Protein 8GAD (pdb70)

Sequence (209 aa):
SMEEEIEEAYDLVEEAEKTGDTSLLKKAKELLDKVAEEATKSGNPILLIRVIIILIKIVRNSGDPSVAALARELLEKLEEIAEKEGNRFIEAMGEALRTQIERALMEEEIEEAYDLVEEAEKTGDTSLLKKAKELLDKVAEEATKSGNPILLIRVIIILIKIVRNSGDPSVAALARELLEKLEEIAEKEGNRFIEAMGEALRTQIERAL

Secondary structure (DSSP, 8-state):
-HHHHHHHHHHHHHHHHHH--THHHHHHHHHHHHHHHHHHHHT-HHHHHHHHHHHHHHHHHH--HHHHHHHHHHHHHHHHHHHHHT-HHHHHHHHHHHHHHHT--/-HHHHHHHHHHHHHHHHH--HHHHHHHHHHHHHHHHHHHHHT-HHHHHHHHHHHHHHHHHH--HHHHHHHHHHHHHHHHHHHHHT-HHHHHHHHHHHHHHHHH-

Nearest PDB structures (foldseek):
  8gad-assembly1_B  TM=1.010E+00  e=1.296E-12  synthetic construct
  8gad-assembly1_A  TM=9.674E-01  e=1.044E-10  synthetic construct
  8gab-assembly2_C  TM=8.024E-01  e=1.430E-02  synthetic construct
  8gac-assembly1_A  TM=8.050E-01  e=1.869E-02  synthetic construct
  9dze-assembly1_B  TM=5.654E-01  e=4.899E-02  synthetic construct

B-factor: mean 43.47, std 13.25, range [20.0, 93.94]

Structure (mmCIF, N/CA/C/O backbone):
data_8GAD
#
_entry.id   8GAD
#
_cell.length_a   67.242
_cell.length_b   67.242
_cell.length_c   101.902
_cell.angle_alpha   90.00
_cell.angle_beta   90.00
_cell.angle_gamma   90.00
#
_symmetry.space_group_name_H-M   'P 43 21 2'
#
loop_
_entity.id
_entity.type
_entity.pdbx_description
1 polymer 'PD-L1 binder'
2 non-polymer INDOLE
3 water water
#
loop_
_atom_site.group_PDB
_atom_site.id
_atom_site.type_symbol
_atom_site.label_atom_id
_atom_site.label_alt_id
_atom_site.label_comp_id
_atom_site.label_asym_id
_atom_site.label_entity_id
_atom_site.label_seq_id
_atom_site.pdbx_PDB_ins_code
_atom_site.Cartn_x
_atom_site.Cartn_y
_atom_site.Cartn_z
_atom_site.occupancy
_atom_site.B_iso_or_equiv
_atom_site.auth_seq_id
_atom_site.auth_comp_id
_atom_site.auth_asym_id
_atom_site.auth_atom_id
_atom_site.pdbx_PDB_model_num
ATOM 1 N N . SER A 1 1 ? -26.351 -4.515 14.617 1.00 68.00 0 SER A N 1
ATOM 2 C CA . SER A 1 1 ? -25.144 -5.062 13.996 1.00 61.14 0 SER A CA 1
ATOM 3 C C . SER A 1 1 ? -25.354 -5.334 12.508 1.00 54.56 0 SER A C 1
ATOM 4 O O . SER A 1 1 ? -24.623 -4.841 11.629 1.00 42.10 0 SER A O 1
ATOM 7 N N . MET A 1 2 ? -26.367 -6.148 12.230 1.00 49.65 1 MET A N 1
ATOM 8 C CA . MET A 1 2 ? -26.609 -6.560 10.857 1.00 40.15 1 MET A CA 1
ATOM 9 C C . MET A 1 2 ? -27.037 -5.382 9.994 1.00 38.85 1 MET A C 1
ATOM 10 O O . MET A 1 2 ? -26.560 -5.235 8.867 1.00 37.58 1 MET A O 1
ATOM 15 N N . GLU A 1 3 ? -27.950 -4.540 10.494 1.00 37.59 2 GLU A N 1
ATOM 16 C CA . GLU A 1 3 ? -28.433 -3.438 9.667 1.00 44.69 2 GLU A CA 1
ATOM 17 C C . GLU A 1 3 ? -27.301 -2.475 9.320 1.00 40.00 2 GLU A C 1
ATOM 18 O O . GLU A 1 3 ? -27.203 -2.006 8.179 1.00 36.86 2 GLU A O 1
ATOM 24 N N . GLU A 1 4 ? -26.446 -2.166 10.300 1.00 40.16 3 GLU A N 1
ATOM 25 C CA . GLU A 1 4 ? -25.294 -1.301 10.057 1.00 39.54 3 GLU A CA 1
ATOM 26 C C . GLU A 1 4 ? -24.384 -1.890 8.981 1.00 42.76 3 GLU A C 1
ATOM 27 O O . GLU A 1 4 ? -23.966 -1.192 8.049 1.00 36.95 3 GLU A O 1
ATOM 33 N N . GLU A 1 5 ? -24.062 -3.184 9.099 1.00 39.83 4 GLU A N 1
ATOM 34 C CA . GLU A 1 5 ? -23.194 -3.840 8.118 1.00 42.03 4 GLU A CA 1
ATOM 35 C C . GLU A 1 5 ? -23.808 -3.826 6.719 1.00 36.97 4 GLU A C 1
ATOM 36 O O . GLU A 1 5 ? -23.097 -3.658 5.720 1.00 31.51 4 GLU A O 1
ATOM 42 N N . ILE A 1 6 ? -25.124 -4.027 6.628 1.00 33.29 5 ILE A N 1
ATOM 43 C CA . ILE A 1 6 ? -25.809 -3.980 5.338 1.00 30.19 5 ILE A CA 1
ATOM 44 C C . ILE A 1 6 ? -25.691 -2.591 4.718 1.00 36.51 5 ILE A C 1
ATOM 45 O O . ILE A 1 6 ? -25.383 -2.450 3.526 1.00 33.35 5 ILE A O 1
ATOM 50 N N . GLU A 1 7 ? -25.939 -1.545 5.514 1.00 35.85 6 GLU A N 1
ATOM 51 C CA . GLU A 1 7 ? -25.827 -0.183 4.996 1.00 35.18 6 GLU A CA 1
ATOM 52 C C . GLU A 1 7 ? -24.413 0.094 4.523 1.00 32.91 6 GLU A C 1
ATOM 53 O O . GLU A 1 7 ? -24.214 0.731 3.484 1.00 35.48 6 GLU A O 1
ATOM 59 N N . GLU A 1 8 ? -23.416 -0.365 5.285 1.00 34.57 7 GLU A N 1
ATOM 60 C CA . GLU A 1 8 ? -22.034 -0.191 4.849 1.00 35.99 7 GLU A CA 1
ATOM 61 C C . GLU A 1 8 ? -21.770 -0.917 3.537 1.00 39.33 7 GLU A C 1
ATOM 62 O O . GLU A 1 8 ? -21.118 -0.370 2.642 1.00 32.15 7 GLU A O 1
ATOM 68 N N . ALA A 1 9 ? -22.260 -2.155 3.398 1.00 32.59 8 ALA A N 1
ATOM 69 C CA . ALA A 1 9 ? -22.037 -2.872 2.146 1.00 31.21 8 ALA A CA 1
ATOM 70 C C . ALA A 1 9 ? -22.649 -2.122 0.973 1.00 34.69 8 ALA A C 1
ATOM 71 O O . ALA A 1 9 ? -22.036 -2.027 -0.095 1.00 31.98 8 ALA A O 1
ATOM 73 N N . TYR A 1 10 ? -23.862 -1.585 1.148 1.00 29.50 9 TYR A N 1
ATOM 74 C CA . TYR A 1 10 ? -24.487 -0.833 0.066 1.00 33.93 9 TYR A CA 1
ATOM 75 C C . TYR A 1 10 ? -23.640 0.387 -0.270 1.00 35.19 9 TYR A C 1
ATOM 76 O O . TYR A 1 10 ? -23.370 0.671 -1.445 1.00 36.41 9 TYR A O 1
ATOM 85 N N . ASP A 1 11 ? -23.208 1.116 0.769 1.00 32.09 10 ASP A N 1
ATOM 86 C CA . ASP A 1 11 ? -22.335 2.280 0.580 1.00 38.30 10 ASP A CA 1
ATOM 87 C C . ASP A 1 11 ? -21.074 1.918 -0.199 1.00 34.63 10 ASP A C 1
ATOM 88 O O . ASP A 1 11 ? -20.642 2.667 -1.088 1.00 34.91 10 ASP A O 1
ATOM 93 N N . LEU A 1 12 ? -20.438 0.798 0.150 1.00 33.93 11 LEU A N 1
ATOM 94 C CA . LEU A 1 12 ? -19.192 0.437 -0.526 1.00 32.88 11 LEU A CA 1
ATOM 95 C C . LEU A 1 12 ? -19.417 0.108 -1.990 1.00 37.05 11 LEU A C 1
ATOM 96 O O . LEU A 1 12 ? -18.539 0.367 -2.821 1.00 34.95 11 LEU A O 1
ATOM 101 N N . VAL A 1 13 ? -20.567 -0.483 -2.328 1.00 32.23 12 VAL A N 1
ATOM 102 C CA . VAL A 1 13 ? -20.858 -0.745 -3.732 1.00 30.27 12 VAL A CA 1
ATOM 103 C C . VAL A 1 13 ? -21.077 0.558 -4.482 1.00 34.21 12 VAL A C 1
ATOM 104 O O . VAL A 1 13 ? -20.582 0.730 -5.606 1.00 37.83 12 VAL A O 1
ATOM 108 N N . GLU A 1 14 ? -21.836 1.494 -3.896 1.00 34.40 13 GLU A N 1
ATOM 109 C CA . GLU A 1 14 ? -21.962 2.811 -4.518 1.00 37.21 13 GLU A CA 1
ATOM 110 C C . GLU A 1 14 ? -20.600 3.474 -4.670 1.00 37.39 13 GLU A C 1
ATOM 111 O O . GLU A 1 14 ? -20.316 4.089 -5.705 1.00 38.56 13 GLU A O 1
ATOM 117 N N . GLU A 1 15 ? -19.752 3.394 -3.632 1.00 32.36 14 GLU A N 1
ATOM 118 C CA . GLU A 1 15 ? -18.421 4.007 -3.738 1.00 32.31 14 GLU A CA 1
ATOM 119 C C . GLU A 1 15 ? -17.581 3.331 -4.816 1.00 35.81 14 GLU A C 1
ATOM 120 O O . GLU A 1 15 ? -16.835 4.003 -5.541 1.00 32.92 14 GLU A O 1
ATOM 126 N N . ALA A 1 16 ? -17.671 1.999 -4.924 1.00 33.01 15 ALA A N 1
ATOM 127 C CA . ALA A 1 16 ? -16.943 1.293 -5.977 1.00 40.66 15 ALA A CA 1
ATOM 128 C C . ALA A 1 16 ? -17.392 1.752 -7.358 1.00 41.88 15 ALA A C 1
ATOM 129 O O . ALA A 1 16 ? -16.571 1.937 -8.264 1.00 40.22 15 ALA A O 1
ATOM 131 N N . GLU A 1 17 ? -18.700 1.925 -7.536 1.00 42.32 16 GLU A N 1
ATOM 132 C CA . GLU A 1 17 ? -19.252 2.301 -8.833 1.00 40.41 16 GLU A CA 1
ATOM 133 C C . GLU A 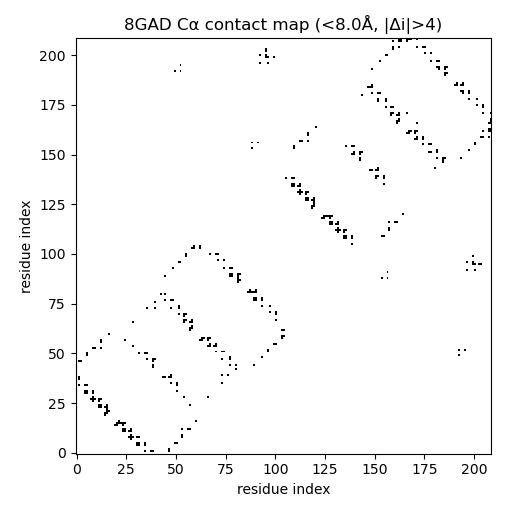1 17 ? -18.972 3.766 -9.142 1.00 48.32 16 GLU A C 1
ATOM 134 O O . GLU A 1 17 ? -18.822 4.139 -10.312 1.00 54.81 16 GLU A O 1
ATOM 140 N N . LYS A 1 18 ? -18.852 4.594 -8.098 1.00 40.41 17 LYS A N 1
ATOM 141 C CA . LYS A 1 18 ? -18.509 6.002 -8.263 1.00 46.43 17 LYS A CA 1
ATOM 142 C C . LYS A 1 18 ? -17.052 6.179 -8.669 1.00 43.55 17 LYS A C 1
ATOM 143 O O . LYS A 1 18 ? -16.739 7.003 -9.540 1.00 47.22 17 LYS A O 1
ATOM 149 N N . THR A 1 19 ? -16.146 5.421 -8.042 1.00 40.45 18 THR A N 1
ATOM 150 C CA . THR A 1 19 ? -14.706 5.632 -8.173 1.00 37.77 18 THR A CA 1
ATOM 151 C C . THR A 1 19 ? -14.048 4.704 -9.175 1.00 50.62 18 THR A C 1
ATOM 152 O O . THR A 1 19 ? -12.942 5.003 -9.629 1.00 46.14 18 THR A O 1
ATOM 156 N N . GLY A 1 20 ? -14.673 3.569 -9.483 1.00 47.30 19 GLY A N 1
ATOM 157 C CA . GLY A 1 20 ? -14.025 2.523 -10.244 1.00 48.96 19 GLY A CA 1
ATOM 158 C C . GLY A 1 20 ? -13.087 1.642 -9.446 1.00 49.90 19 GLY A C 1
ATOM 159 O O . GLY A 1 20 ? -12.416 0.788 -10.035 1.00 45.95 19 GLY A O 1
ATOM 160 N N . ASP A 1 21 ? -13.022 1.808 -8.128 1.00 44.61 20 ASP A N 1
ATOM 161 C CA . ASP A 1 21 ? -12.140 1.003 -7.280 1.00 42.30 20 ASP A CA 1
ATOM 162 C C . ASP A 1 21 ? -12.813 -0.330 -6.979 1.00 36.90 20 ASP A C 1
ATOM 163 O O . ASP A 1 21 ? -13.597 -0.435 -6.036 1.00 40.04 20 ASP A O 1
ATOM 168 N N . THR A 1 22 ? -12.470 -1.371 -7.748 1.00 42.54 21 THR A N 1
ATOM 169 C CA . THR A 1 22 ? -13.121 -2.669 -7.552 1.00 38.39 21 THR A CA 1
ATOM 170 C C . THR A 1 22 ? -12.738 -3.344 -6.230 1.00 45.79 21 THR A C 1
ATOM 171 O O . THR A 1 22 ? -13.475 -4.229 -5.772 1.00 40.77 21 THR A O 1
ATOM 175 N N . SER A 1 23 ? -11.632 -2.946 -5.589 1.00 38.99 22 SER A N 1
ATOM 176 C CA . SER A 1 23 ? -11.333 -3.512 -4.274 1.00 38.22 22 SER A CA 1
ATOM 177 C C . SER A 1 23 ? -12.420 -3.203 -3.256 1.00 40.14 22 SER A C 1
ATOM 178 O O . SER A 1 23 ? -12.529 -3.906 -2.246 1.00 43.21 22 SER A O 1
ATOM 181 N N . LEU A 1 24 ? -13.233 -2.172 -3.489 1.00 37.08 23 LEU A N 1
ATOM 182 C CA . LEU A 1 24 ? -14.337 -1.908 -2.576 1.00 37.04 23 LEU A CA 1
ATOM 183 C C . LEU A 1 24 ? -15.501 -2.871 -2.804 1.00 38.66 23 LEU A C 1
ATOM 184 O O . LEU A 1 24 ? -16.229 -3.171 -1.853 1.00 34.97 23 LEU A O 1
ATOM 189 N N . LEU A 1 25 ? -15.714 -3.337 -4.044 1.00 39.45 24 LEU A N 1
ATOM 190 C CA . LEU A 1 25 ? -16.650 -4.444 -4.283 1.00 39.07 24 LEU A CA 1
ATOM 191 C C . LEU A 1 25 ? -16.251 -5.697 -3.521 1.00 42.91 24 LEU A C 1
ATOM 192 O O . LEU A 1 25 ? -17.114 -6.418 -3.001 1.00 37.17 24 LEU A O 1
ATOM 197 N N . LYS A 1 26 ? -14.954 -6.000 -3.503 1.00 40.06 25 LYS A N 1
ATOM 198 C CA . LYS A 1 26 ? -14.440 -7.122 -2.726 1.00 38.50 25 LYS A CA 1
ATOM 199 C C . LYS A 1 26 ? -14.823 -6.993 -1.262 1.00 44.14 25 LYS A C 1
ATOM 200 O O . LYS A 1 26 ? -15.311 -7.949 -0.646 1.00 39.44 25 LYS A O 1
ATOM 206 N N . LYS A 1 27 ? -14.561 -5.823 -0.674 1.00 36.98 26 LYS A N 1
ATOM 207 C CA . LYS A 1 27 ? -14.880 -5.620 0.731 1.00 35.75 26 LYS A CA 1
ATOM 208 C C . LYS A 1 27 ? -16.381 -5.731 0.970 1.00 36.21 26 LYS A C 1
ATOM 209 O O . LYS A 1 27 ? -16.813 -6.294 1.984 1.00 42.02 26 LYS A O 1
ATOM 215 N N . ALA A 1 28 ? -17.195 -5.217 0.041 1.00 34.87 27 ALA A N 1
ATOM 216 C CA . ALA A 1 28 ? -18.647 -5.326 0.201 1.00 33.47 27 ALA A CA 1
ATOM 217 C C . ALA A 1 28 ? -19.095 -6.787 0.212 1.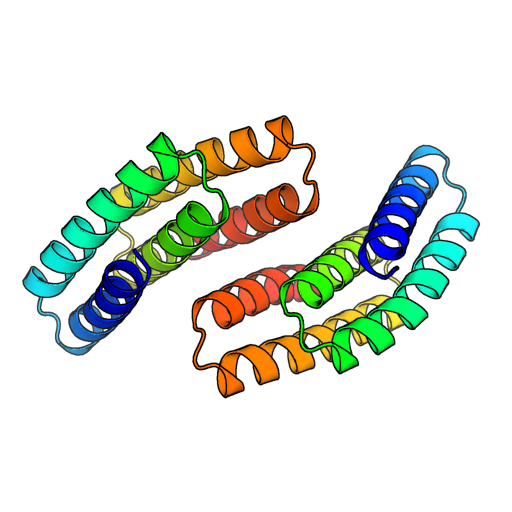00 34.74 27 ALA A C 1
ATOM 218 O O . ALA A 1 28 ? -19.946 -7.175 1.020 1.00 35.35 27 ALA A O 1
ATOM 220 N N . LYS A 1 29 ? -18.527 -7.610 -0.676 1.00 37.82 28 LYS A N 1
ATOM 221 C CA . LYS A 1 29 ? -18.892 -9.024 -0.740 1.00 35.25 28 LYS A CA 1
ATOM 222 C C . LYS A 1 29 ? -18.447 -9.747 0.536 1.00 43.28 28 LYS A C 1
ATOM 223 O O . LYS A 1 29 ? -19.155 -10.625 1.046 1.00 36.11 28 LYS A O 1
ATOM 229 N N . GLU A 1 30 ? -17.303 -9.351 1.097 1.00 31.71 29 GLU A N 1
ATOM 230 C CA . GLU A 1 30 ? -16.880 -9.883 2.394 1.00 36.98 29 GLU A CA 1
ATOM 231 C C . GLU A 1 30 ? -17.896 -9.569 3.488 1.00 38.52 29 GLU A C 1
ATOM 232 O O . GLU A 1 30 ? -18.256 -10.439 4.292 1.00 37.28 29 GLU A O 1
ATOM 238 N N . LEU A 1 31 ? -18.336 -8.314 3.563 1.00 32.52 30 LEU A N 1
ATOM 239 C CA . LEU A 1 31 ? -19.328 -7.936 4.563 1.00 33.23 30 LEU A CA 1
ATOM 240 C C . LEU A 1 31 ? -20.622 -8.709 4.360 1.00 34.12 30 LEU A C 1
ATOM 241 O O . LEU A 1 31 ? -21.277 -9.124 5.333 1.00 32.92 30 LEU A O 1
ATOM 246 N N . LEU A 1 32 ? -21.010 -8.895 3.096 1.00 33.57 31 LEU A N 1
ATOM 247 C CA . LEU A 1 32 ? -22.265 -9.568 2.776 1.00 33.21 31 LEU A CA 1
ATOM 248 C C . LEU A 1 32 ? -22.193 -11.060 3.060 1.00 33.27 31 LEU A C 1
ATOM 249 O O . LEU A 1 32 ? -23.208 -11.653 3.457 1.00 34.99 31 LEU A O 1
ATOM 254 N N . ASP A 1 33 ? -21.022 -11.688 2.873 1.00 33.15 32 ASP A N 1
ATOM 255 C CA . ASP A 1 33 ? -20.866 -13.078 3.305 1.00 33.69 32 ASP A CA 1
ATOM 256 C C . ASP A 1 33 ? -21.201 -13.223 4.785 1.00 35.22 32 ASP A C 1
ATOM 257 O O . ASP A 1 33 ? -21.920 -14.147 5.191 1.00 38.94 32 ASP A O 1
ATOM 262 N N . LYS A 1 34 ? -20.662 -12.327 5.607 1.00 35.83 33 LYS A N 1
ATOM 263 C CA . LYS A 1 34 ? -20.858 -12.420 7.049 1.00 35.73 33 LYS A CA 1
ATOM 264 C C . LYS A 1 34 ? -22.311 -12.133 7.421 1.00 39.04 33 LYS A C 1
ATOM 265 O O . LYS A 1 34 ? -22.925 -12.881 8.187 1.00 37.12 33 LYS A O 1
ATOM 271 N N . VAL A 1 35 ? -22.888 -11.068 6.859 1.00 36.46 34 VAL A N 1
ATOM 272 C CA . VAL A 1 35 ? -24.270 -10.708 7.173 1.00 35.45 34 VAL A CA 1
ATOM 273 C C . VAL A 1 35 ? -25.250 -11.752 6.660 1.00 35.88 34 VAL A C 1
ATOM 274 O O . VAL A 1 35 ? -26.258 -12.046 7.319 1.00 37.18 34 VAL A O 1
ATOM 278 N N . ALA A 1 36 ? -25.005 -12.296 5.464 1.00 31.03 35 ALA A N 1
ATOM 279 C CA . ALA A 1 36 ? -25.904 -13.314 4.923 1.00 33.41 35 ALA A CA 1
ATOM 280 C C . ALA A 1 36 ? -26.070 -14.467 5.907 1.00 39.41 35 ALA A C 1
ATOM 281 O O . ALA A 1 36 ? -27.182 -14.962 6.120 1.00 37.87 35 ALA A O 1
ATOM 283 N N . GLU A 1 37 ? -24.973 -14.879 6.545 1.00 31.96 36 GLU A N 1
ATOM 284 C CA . GLU A 1 37 ? -25.039 -15.970 7.510 1.00 42.65 36 GLU A CA 1
ATOM 285 C C . GLU A 1 37 ? -25.794 -15.542 8.767 1.00 41.61 36 GLU A C 1
ATOM 286 O O . GLU A 1 37 ? -26.611 -16.303 9.303 1.00 46.54 36 GLU A O 1
ATOM 292 N N . GLU A 1 38 ? -25.532 -14.325 9.254 1.00 41.28 37 GLU A N 1
ATOM 293 C CA . GLU A 1 38 ? -26.276 -13.812 10.403 1.00 46.52 37 GLU A CA 1
ATOM 294 C C . GLU A 1 38 ? -27.762 -13.708 10.095 1.00 47.89 37 GLU A C 1
ATOM 295 O O . GLU A 1 38 ? -28.599 -14.103 10.911 1.00 45.09 37 GLU A O 1
ATOM 301 N N . ALA A 1 39 ? -28.109 -13.185 8.917 1.00 38.65 38 ALA A N 1
ATOM 302 C CA . ALA A 1 39 ? -29.517 -12.945 8.609 1.00 42.90 38 ALA A CA 1
ATOM 303 C C . ALA A 1 39 ? -30.274 -14.246 8.395 1.00 42.89 38 ALA A C 1
ATOM 304 O O . ALA A 1 39 ? -31.457 -14.341 8.754 1.00 42.54 38 ALA A O 1
ATOM 306 N N . THR A 1 40 ? -29.615 -15.251 7.814 1.00 37.28 39 THR A N 1
ATOM 307 C CA . THR A 1 40 ? -30.213 -16.580 7.723 1.00 37.96 39 THR A CA 1
ATOM 308 C C . THR A 1 40 ? -30.542 -17.140 9.106 1.00 44.02 39 THR A C 1
ATOM 309 O O . THR A 1 40 ? -31.607 -17.736 9.302 1.00 44.46 39 THR A O 1
ATOM 313 N N . LYS A 1 41 ? -29.645 -16.961 10.082 1.00 48.58 40 LYS A N 1
ATOM 314 C CA . LYS A 1 41 ? -29.959 -17.431 11.430 1.00 43.84 40 LYS A CA 1
ATOM 315 C C . LYS A 1 41 ? -31.025 -16.576 12.115 1.00 45.20 40 LYS A C 1
ATOM 316 O O . LYS A 1 41 ? -31.808 -17.103 12.910 1.00 50.44 40 LYS A O 1
ATOM 322 N N . SER A 1 42 ? -31.071 -15.267 11.845 1.00 50.80 41 SER A N 1
ATOM 323 C CA . SER A 1 42 ? -32.092 -14.435 12.480 1.00 49.42 41 SER A CA 1
ATOM 324 C C . SER A 1 42 ? -33.499 -14.845 12.057 1.00 44.52 41 SER A C 1
ATOM 325 O O . SER A 1 42 ? -34.451 -14.674 12.828 1.00 48.05 41 SER A O 1
ATOM 328 N N . GLY A 1 43 ? -33.646 -15.378 10.847 1.00 48.20 42 GLY A N 1
ATOM 329 C CA . GLY A 1 43 ? -34.947 -15.611 10.262 1.00 49.42 42 GLY A CA 1
ATOM 330 C C . GLY A 1 43 ? -35.645 -14.365 9.767 1.00 52.80 42 GLY A C 1
ATOM 331 O O . GLY A 1 43 ? -36.844 -14.432 9.473 1.00 44.58 42 GLY A O 1
ATOM 332 N N . ASN A 1 44 ? -34.932 -13.231 9.658 1.00 43.06 43 ASN A N 1
ATOM 333 C CA . ASN A 1 44 ? -35.558 -11.947 9.373 1.00 44.65 43 ASN A CA 1
ATOM 334 C C . ASN A 1 44 ? -35.642 -11.777 7.861 1.00 40.26 43 ASN A C 1
ATOM 335 O O . ASN A 1 44 ? -34.607 -11.566 7.207 1.00 39.16 43 ASN A O 1
ATOM 340 N N . PRO A 1 45 ? -36.825 -11.885 7.263 1.00 38.94 44 PRO A N 1
ATOM 341 C CA . PRO A 1 45 ? -36.911 -11.789 5.798 1.00 33.03 44 PRO A CA 1
ATOM 342 C C . PRO A 1 45 ? -36.495 -10.437 5.251 1.00 33.28 44 PRO A C 1
ATOM 343 O O . PRO A 1 45 ? -36.009 -10.371 4.110 1.00 34.96 44 PRO A O 1
ATOM 347 N N . ILE A 1 46 ? -36.672 -9.355 6.013 1.00 31.15 45 ILE A N 1
ATOM 348 C CA . ILE A 1 46 ? -36.251 -8.039 5.522 1.00 35.32 45 ILE A CA 1
ATOM 349 C C . ILE A 1 46 ? -34.742 -7.994 5.345 1.00 33.42 45 ILE A C 1
ATOM 350 O O . ILE A 1 46 ? -34.235 -7.466 4.347 1.00 33.01 45 ILE A O 1
ATOM 355 N N . LEU A 1 47 ? -34.000 -8.529 6.313 1.00 32.85 46 LEU A N 1
ATOM 356 C CA . LEU A 1 47 ? -32.545 -8.468 6.225 1.00 36.71 46 LEU A CA 1
ATOM 357 C C . LEU A 1 47 ? -32.032 -9.301 5.053 1.00 33.09 46 LEU A C 1
ATOM 358 O O . LEU A 1 47 ? -31.098 -8.886 4.348 1.00 30.92 46 LEU A O 1
ATOM 363 N N . LEU A 1 48 ? -32.644 -10.467 4.822 1.00 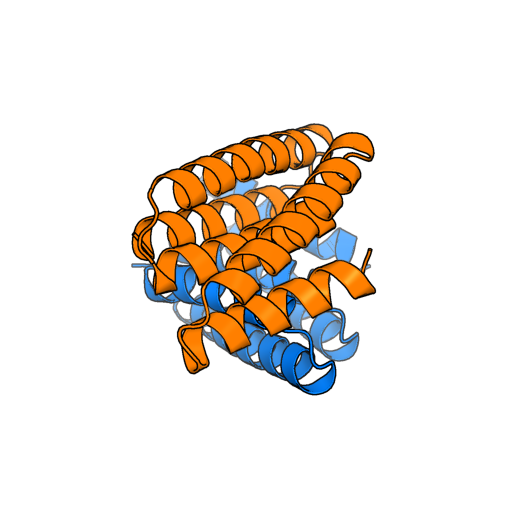30.24 47 LEU A N 1
ATOM 364 C CA . LEU A 1 48 ? -32.306 -11.265 3.646 1.00 32.72 47 LEU A CA 1
ATOM 365 C C . LEU A 1 48 ? -32.595 -10.497 2.369 1.00 32.94 47 LEU A C 1
ATOM 366 O O . LEU A 1 48 ? -31.782 -10.485 1.435 1.00 29.30 47 LEU A O 1
ATOM 371 N N . ILE A 1 49 ? -33.772 -9.874 2.291 1.00 26.15 48 ILE A N 1
ATOM 372 C CA . ILE A 1 49 ? -34.105 -9.093 1.107 1.00 27.12 48 ILE A CA 1
ATOM 373 C C . ILE A 1 49 ? -33.072 -7.992 0.877 1.00 26.18 48 ILE A C 1
ATOM 374 O O . ILE A 1 49 ? -32.615 -7.781 -0.257 1.00 27.24 48 ILE A O 1
ATOM 379 N N . ARG A 1 50 ? -32.667 -7.287 1.940 1.00 27.26 49 ARG A N 1
ATOM 380 C CA . ARG A 1 50 ? -31.694 -6.209 1.762 1.00 29.38 49 ARG A CA 1
ATOM 381 C C . ARG A 1 50 ? -30.376 -6.744 1.213 1.00 32.62 49 ARG A C 1
ATOM 382 O O . ARG A 1 50 ? -29.774 -6.141 0.316 1.00 26.97 49 ARG A O 1
ATOM 390 N N . VAL A 1 51 ? -29.900 -7.865 1.755 1.00 29.07 50 VAL A N 1
ATOM 391 C CA . VAL A 1 51 ? -28.646 -8.442 1.270 1.00 26.97 50 VAL A CA 1
ATOM 392 C C . VAL A 1 51 ? -28.772 -8.832 -0.201 1.00 29.41 50 VAL A C 1
ATOM 393 O O . VAL A 1 51 ? -27.876 -8.563 -1.009 1.00 27.74 50 VAL A O 1
ATOM 397 N N . ILE A 1 52 ? -29.886 -9.479 -0.569 1.00 25.26 51 ILE A N 1
ATOM 398 C CA . ILE A 1 52 ? -30.083 -9.903 -1.961 1.00 22.62 51 ILE A CA 1
ATOM 399 C C . ILE A 1 52 ? -30.064 -8.702 -2.893 1.00 27.94 51 ILE A C 1
ATOM 400 O O . ILE A 1 52 ? -29.485 -8.754 -3.986 1.00 25.58 51 ILE A O 1
ATOM 405 N N . ILE A 1 53 ? -30.697 -7.598 -2.477 1.00 24.70 52 ILE A N 1
ATOM 406 C CA . ILE A 1 53 ? -30.746 -6.400 -3.315 1.00 25.75 52 ILE A CA 1
ATOM 407 C C . ILE A 1 53 ? -29.343 -5.890 -3.615 1.00 29.22 52 ILE A C 1
ATOM 408 O O . ILE A 1 53 ? -29.052 -5.440 -4.740 1.00 26.87 52 ILE A O 1
ATOM 413 N N . ILE A 1 54 ? -28.453 -5.933 -2.618 1.00 26.15 53 ILE A N 1
ATOM 414 C CA . ILE A 1 54 ? -27.082 -5.468 -2.840 1.00 25.93 53 ILE A CA 1
ATOM 415 C C . ILE A 1 54 ? -26.328 -6.449 -3.737 1.00 24.88 53 ILE A C 1
ATOM 416 O O . ILE A 1 54 ? -25.547 -6.042 -4.612 1.00 26.94 53 ILE A O 1
ATOM 421 N N . LEU A 1 55 ? -26.514 -7.749 -3.513 1.00 23.65 54 LEU A N 1
ATOM 422 C CA . LEU A 1 55 ? -25.915 -8.743 -4.411 1.00 28.98 54 LEU A CA 1
ATOM 423 C C . LEU A 1 55 ? -26.339 -8.525 -5.862 1.00 32.49 54 LEU A C 1
ATOM 424 O O . LEU A 1 55 ? -25.510 -8.624 -6.782 1.00 29.48 54 LEU A O 1
ATOM 429 N N . ILE A 1 56 ? -27.627 -8.243 -6.096 1.00 25.77 55 ILE A N 1
ATOM 430 C CA . ILE A 1 56 ? -28.084 -7.962 -7.453 1.00 25.07 55 ILE A CA 1
ATOM 431 C C . ILE A 1 56 ? -27.322 -6.774 -8.031 1.00 31.80 55 ILE A C 1
ATOM 432 O O . ILE A 1 56 ? -26.862 -6.808 -9.177 1.00 30.69 55 ILE A O 1
ATOM 437 N N . LYS A 1 57 ? -27.169 -5.709 -7.237 1.00 27.09 56 LYS A N 1
ATOM 438 C CA . LYS A 1 57 ? -26.422 -4.536 -7.687 1.00 27.81 56 LYS A CA 1
ATOM 439 C C . LYS A 1 57 ? -24.991 -4.907 -8.071 1.00 29.95 56 LYS A C 1
ATOM 440 O O . LYS A 1 57 ? -24.459 -4.425 -9.084 1.00 30.52 56 LYS A O 1
ATOM 446 N N . ILE A 1 58 ? -24.362 -5.799 -7.300 1.00 29.54 57 ILE A N 1
ATOM 447 C CA . ILE A 1 58 ? -22.981 -6.187 -7.581 1.00 30.98 57 ILE A CA 1
ATOM 448 C C . ILE A 1 58 ? -22.890 -7.018 -8.854 1.00 37.11 57 ILE A C 1
ATOM 449 O O . ILE A 1 58 ? -21.956 -6.853 -9.651 1.00 35.29 57 ILE A O 1
ATOM 454 N N . VAL A 1 59 ? -23.839 -7.933 -9.065 1.00 32.52 58 VAL A N 1
ATOM 455 C CA . VAL A 1 59 ? -23.802 -8.741 -10.282 1.00 29.38 58 VAL A CA 1
ATOM 456 C C . VAL A 1 59 ? -23.876 -7.850 -11.513 1.00 34.85 58 VAL A C 1
ATOM 457 O O . VAL A 1 59 ? -23.122 -8.038 -12.477 1.00 32.30 58 VAL A O 1
ATOM 461 N N . ARG A 1 60 ? -24.772 -6.853 -11.494 1.00 33.08 59 ARG A N 1
ATOM 462 C CA . ARG A 1 60 ? -24.893 -5.945 -12.639 1.00 34.80 59 ARG A CA 1
ATOM 463 C C . ARG A 1 60 ? -23.592 -5.200 -12.921 1.00 38.60 59 ARG A C 1
ATOM 464 O O . ARG A 1 60 ? -23.266 -4.921 -14.083 1.00 35.39 59 ARG A O 1
ATOM 472 N N . ASN A 1 61 ? -22.852 -4.831 -11.873 1.00 35.96 60 ASN A N 1
ATOM 473 C CA . ASN A 1 61 ? -21.657 -4.007 -12.052 1.00 38.07 60 ASN A CA 1
ATOM 474 C C . ASN A 1 61 ? -20.394 -4.827 -12.282 1.00 47.37 60 ASN A C 1
ATOM 475 O O . ASN A 1 61 ? -19.373 -4.257 -12.683 1.00 46.67 60 ASN A O 1
ATOM 480 N N . SER A 1 62 ? -20.428 -6.137 -12.019 1.00 38.46 61 SER A N 1
ATOM 481 C CA . SER A 1 62 ? -19.231 -6.975 -12.116 1.00 40.16 61 SER A CA 1
ATOM 482 C C . SER A 1 62 ? -19.437 -8.295 -12.848 1.00 39.39 61 SER A C 1
ATOM 483 O O . SER A 1 62 ? -18.452 -8.842 -13.370 1.00 39.71 61 SER A O 1
ATOM 486 N N . GLY A 1 63 ? -20.660 -8.831 -12.915 1.00 35.89 62 GLY A N 1
ATOM 487 C CA . GLY A 1 63 ? -20.885 -10.126 -13.540 1.00 44.82 62 GLY A CA 1
ATOM 488 C C . GLY A 1 63 ? -20.402 -11.329 -12.750 1.00 48.05 62 GLY A C 1
ATOM 489 O O . GLY A 1 63 ? -20.412 -12.440 -13.287 1.00 49.52 62 GLY A O 1
ATOM 490 N N . ASP A 1 64 ? -19.983 -11.144 -11.493 1.00 45.14 63 ASP A N 1
ATOM 491 C CA . ASP A 1 64 ? -19.321 -12.195 -10.715 1.00 44.88 63 ASP A CA 1
ATOM 492 C C . ASP A 1 64 ? -20.271 -13.367 -10.509 1.00 41.64 63 ASP A C 1
ATOM 493 O O . ASP A 1 64 ? -21.287 -13.211 -9.814 1.00 35.38 63 ASP A O 1
ATOM 498 N N . PRO A 1 65 ? -19.972 -14.553 -11.043 1.00 48.44 64 PRO A N 1
ATOM 499 C CA . PRO A 1 65 ? -20.899 -15.685 -10.861 1.00 46.95 64 PRO A CA 1
ATOM 500 C C . PRO A 1 65 ? -21.074 -16.124 -9.415 1.00 40.06 64 PRO A C 1
ATOM 501 O O . PRO A 1 65 ? -22.155 -16.615 -9.059 1.00 47.93 64 PRO A O 1
ATOM 505 N N . SER A 1 66 ? -20.048 -15.989 -8.571 1.00 48.48 65 SER A N 1
ATOM 506 C CA . SER A 1 66 ? -20.198 -16.413 -7.183 1.00 48.40 65 SER A CA 1
ATOM 507 C C . SER A 1 66 ? -21.149 -15.493 -6.430 1.00 46.43 65 SER A C 1
ATOM 508 O O . SER A 1 66 ? -21.897 -15.949 -5.559 1.00 40.26 65 SER A O 1
ATOM 511 N N . VAL A 1 67 ? -21.175 -14.210 -6.785 1.00 40.56 66 VAL A N 1
ATOM 512 C CA . VAL A 1 67 ? -22.143 -13.298 -6.187 1.00 33.68 66 VAL A CA 1
ATOM 513 C C . VAL A 1 67 ? -23.568 -13.706 -6.560 1.00 33.19 66 VAL A C 1
ATOM 514 O O . VAL A 1 67 ? -24.460 -13.747 -5.706 1.00 34.73 66 VAL A O 1
ATOM 518 N N . ALA A 1 68 ? -23.800 -14.029 -7.834 1.00 35.18 67 ALA A N 1
ATOM 519 C CA . ALA A 1 68 ? -25.123 -14.489 -8.252 1.00 37.62 67 ALA A CA 1
ATOM 520 C C . ALA A 1 68 ? -25.504 -15.794 -7.558 1.00 40.59 67 ALA A C 1
ATOM 521 O O . ALA A 1 68 ? -26.668 -15.992 -7.188 1.00 36.24 67 ALA A O 1
ATOM 523 N N . ALA A 1 69 ? -24.532 -16.693 -7.372 1.00 39.65 68 ALA A N 1
ATOM 524 C CA . ALA A 1 69 ? -24.803 -17.958 -6.696 1.00 39.72 68 ALA A CA 1
ATOM 525 C C . ALA A 1 69 ? -25.260 -17.729 -5.259 1.00 42.38 68 ALA A C 1
ATOM 526 O O . ALA A 1 69 ? -26.187 -18.401 -4.779 1.00 39.11 68 ALA A O 1
ATOM 528 N N . LEU A 1 70 ? -24.639 -16.771 -4.560 1.00 38.68 69 LEU A N 1
ATOM 529 C CA . LEU A 1 70 ? -25.088 -16.472 -3.201 1.00 40.25 69 LEU A CA 1
ATOM 530 C C . LEU A 1 70 ? -26.496 -15.898 -3.209 1.00 36.37 69 LEU A C 1
ATOM 531 O O . LEU A 1 70 ? -27.328 -16.283 -2.383 1.00 33.78 69 LEU A O 1
ATOM 536 N N . ALA A 1 71 ? -26.783 -14.976 -4.133 1.00 31.09 70 ALA A N 1
ATOM 537 C CA . ALA A 1 71 ? -28.124 -14.410 -4.214 1.00 33.17 70 ALA A CA 1
ATOM 538 C C . ALA A 1 71 ? -29.170 -15.505 -4.371 1.00 33.18 70 ALA A C 1
ATOM 539 O O . ALA A 1 71 ? -30.226 -15.463 -3.727 1.00 32.18 70 ALA A O 1
ATOM 541 N N . ARG A 1 72 ? -28.895 -16.491 -5.225 1.00 31.59 71 ARG A N 1
ATOM 542 C CA . ARG A 1 72 ? -29.860 -17.562 -5.436 1.00 33.22 71 ARG A CA 1
ATOM 543 C C . ARG A 1 72 ? -30.020 -18.395 -4.173 1.00 38.11 71 ARG A C 1
ATOM 544 O O . ARG A 1 72 ? -31.140 -18.778 -3.813 1.00 38.74 71 ARG A O 1
ATOM 552 N N . GLU A 1 73 ? -28.911 -18.676 -3.478 1.00 34.26 72 GLU A N 1
ATOM 553 C CA . GLU A 1 73 ? -28.996 -19.425 -2.229 1.00 36.53 72 GLU A CA 1
ATOM 554 C C . GLU A 1 73 ? -29.848 -18.680 -1.203 1.00 35.30 72 GLU A C 1
ATOM 555 O O . GLU A 1 73 ? -30.664 -19.287 -0.496 1.00 35.10 72 GLU A O 1
ATOM 561 N N . LEU A 1 74 ? -29.701 -17.356 -1.129 1.00 33.26 73 LEU A N 1
ATOM 562 C CA . LEU A 1 74 ? -30.496 -16.596 -0.165 1.00 32.22 73 LEU A CA 1
ATOM 563 C C . LEU A 1 74 ? -31.957 -16.501 -0.591 1.00 29.96 73 LEU A C 1
ATOM 564 O O . LEU A 1 74 ? -32.851 -16.519 0.266 1.00 31.15 73 LEU A O 1
ATOM 569 N N . LEU A 1 75 ? -32.214 -16.410 -1.900 1.00 28.53 74 LEU A N 1
ATOM 570 C CA . LEU A 1 75 ? -33.589 -16.423 -2.394 1.00 27.17 74 LEU A CA 1
ATOM 571 C C . LEU A 1 75 ? -34.284 -17.728 -2.017 1.00 32.92 74 LEU A C 1
ATOM 572 O O . LEU A 1 75 ? -35.474 -17.736 -1.690 1.00 31.68 74 LEU A O 1
ATOM 577 N N . GLU A 1 76 ? -33.552 -18.844 -2.061 1.00 32.29 75 GLU A N 1
ATOM 578 C CA . GLU A 1 76 ? -34.091 -20.102 -1.541 1.00 34.75 75 GLU A CA 1
ATOM 579 C C . GLU A 1 76 ? -34.419 -20.002 -0.051 1.00 41.67 75 GLU A C 1
ATOM 580 O O . GLU A 1 76 ? -35.493 -20.430 0.392 1.00 39.60 75 GLU A O 1
ATOM 586 N N . LYS A 1 77 ? -33.496 -19.461 0.749 1.00 38.64 76 LYS A N 1
ATOM 587 C CA . LYS A 1 77 ? -33.761 -19.341 2.183 1.00 34.06 76 LYS A CA 1
ATOM 588 C C . LYS A 1 77 ? -34.957 -18.432 2.438 1.00 35.58 76 LYS A C 1
ATOM 589 O O . LYS A 1 77 ? -35.798 -18.716 3.302 1.00 35.04 76 LYS A O 1
ATOM 595 N N . LEU A 1 78 ? -35.047 -17.333 1.686 1.00 33.36 77 LEU A N 1
ATOM 596 C CA . LEU A 1 78 ? -36.181 -16.425 1.807 1.00 33.72 77 LEU A CA 1
ATOM 597 C C . LEU A 1 78 ? -37.502 -17.126 1.500 1.00 38.98 77 LEU A C 1
ATOM 598 O O . LEU A 1 78 ? -38.507 -16.908 2.186 1.00 34.10 77 LEU A O 1
ATOM 603 N N . GLU A 1 79 ? -37.521 -17.961 0.464 1.00 31.60 78 GLU A N 1
ATOM 604 C CA . GLU A 1 79 ? -38.742 -18.675 0.105 1.00 34.33 78 GLU A CA 1
ATOM 605 C C . GLU A 1 79 ? -39.138 -19.669 1.204 1.00 41.24 78 GLU A C 1
ATOM 606 O O . GLU A 1 79 ? -40.328 -19.902 1.453 1.00 39.36 78 GLU A O 1
ATOM 612 N N . GLU A 1 80 ? -38.152 -20.268 1.876 1.00 37.59 79 GLU A N 1
ATOM 613 C CA . GLU A 1 80 ? -38.461 -21.180 2.976 1.00 37.91 79 GLU A CA 1
ATOM 614 C C . GLU A 1 80 ? -39.156 -20.436 4.105 1.00 44.63 79 GLU A C 1
ATOM 615 O O . GLU A 1 80 ? -40.109 -20.947 4.711 1.00 39.21 79 GLU A O 1
ATOM 621 N N . ILE A 1 81 ? -38.681 -19.226 4.407 1.00 38.99 80 ILE A N 1
ATOM 622 C CA . ILE A 1 81 ? -39.327 -18.399 5.422 1.00 43.50 80 ILE A CA 1
ATOM 623 C C . ILE A 1 81 ? -40.756 -18.080 5.008 1.00 43.38 80 ILE A C 1
ATOM 624 O O . ILE A 1 81 ? -41.695 -18.195 5.808 1.00 43.15 80 ILE A O 1
ATOM 629 N N . ALA A 1 82 ? -40.939 -17.675 3.747 1.00 35.85 81 ALA A N 1
ATOM 630 C CA . ALA A 1 82 ? -42.278 -17.392 3.243 1.00 33.57 81 ALA A CA 1
ATOM 631 C C . ALA A 1 82 ? -43.206 -18.591 3.417 1.00 38.06 81 ALA A C 1
ATOM 632 O O . ALA A 1 82 ? -44.351 -18.443 3.864 1.00 41.46 81 ALA A O 1
ATOM 634 N N . GLU A 1 83 ? -42.743 -19.787 3.038 1.00 40.69 82 GLU A N 1
ATOM 635 C CA . GLU A 1 83 ? -43.564 -20.987 3.211 1.00 44.47 82 GLU A CA 1
ATOM 636 C C . GLU A 1 83 ? -43.856 -21.249 4.680 1.00 46.19 82 GLU A C 1
ATOM 637 O O . GLU A 1 83 ? -45.003 -21.514 5.057 1.00 44.83 82 GLU A O 1
ATOM 643 N N . LYS A 1 84 ? -42.824 -21.181 5.523 1.00 43.27 83 LYS A N 1
ATOM 644 C CA . LYS A 1 84 ? -42.990 -21.494 6.940 1.00 45.60 83 LYS A CA 1
ATOM 645 C C . LYS A 1 84 ? -44.029 -20.584 7.587 1.00 46.25 83 LYS A C 1
ATOM 646 O O . LYS A 1 84 ? -44.845 -21.038 8.399 1.00 52.78 83 LYS A O 1
ATOM 652 N N . GLU A 1 85 ? -44.041 -19.312 7.203 1.00 41.79 84 GLU A N 1
ATOM 653 C CA . GLU A 1 85 ? -44.900 -18.286 7.777 1.00 44.55 84 GLU A CA 1
ATOM 654 C C . GLU A 1 85 ? -46.227 -18.133 7.046 1.00 44.38 84 GLU A C 1
ATOM 655 O O . GLU A 1 85 ? -47.099 -17.395 7.524 1.00 49.29 84 GLU A O 1
ATOM 661 N N . GLY A 1 86 ? -46.403 -18.815 5.915 1.00 46.82 85 GLY A N 1
ATOM 662 C CA . GLY A 1 86 ? -47.588 -18.635 5.099 1.00 42.74 85 GLY A CA 1
ATOM 663 C C . GLY A 1 86 ? -47.720 -17.240 4.544 1.00 44.01 85 GLY A C 1
ATOM 664 O O . GLY A 1 86 ? -48.836 -16.733 4.424 1.00 39.96 85 GLY A O 1
ATOM 665 N N . ASN A 1 87 ? -46.601 -16.600 4.202 1.00 35.21 86 ASN A N 1
ATOM 666 C CA . ASN A 1 87 ? -46.573 -15.192 3.825 1.00 35.34 86 ASN A CA 1
ATOM 667 C C . ASN A 1 87 ? -46.397 -15.114 2.312 1.00 44.51 86 ASN A C 1
ATOM 668 O O . ASN A 1 87 ? -45.281 -15.239 1.794 1.00 34.64 86 ASN A O 1
ATOM 673 N N . ARG A 1 88 ? -47.509 -14.893 1.604 1.00 32.57 87 ARG A N 1
ATOM 674 C CA . ARG A 1 88 ? -47.452 -14.822 0.150 1.00 32.78 87 ARG A CA 1
ATOM 675 C C . ARG A 1 88 ? -46.769 -13.551 -0.339 1.00 35.35 87 ARG A C 1
ATOM 676 O O . ARG A 1 88 ? -46.349 -13.491 -1.507 1.00 28.59 87 ARG A O 1
ATOM 684 N N . PHE A 1 89 ? -46.647 -12.537 0.523 1.00 26.75 88 PHE A N 1
ATOM 685 C CA . PHE A 1 89 ? -46.021 -11.285 0.101 1.00 31.85 88 PHE A CA 1
ATOM 686 C C . PHE A 1 89 ? -44.512 -11.418 0.061 1.00 32.35 88 PHE A C 1
ATOM 687 O O . PHE A 1 89 ? -43.863 -10.887 -0.845 1.00 28.87 88 PHE A O 1
ATOM 695 N N . ILE A 1 90 ? -43.945 -12.133 1.031 1.00 29.13 89 ILE A N 1
ATOM 696 C CA . ILE A 1 90 ? -42.525 -12.458 0.962 1.00 32.00 89 ILE A CA 1
ATOM 697 C C . ILE A 1 90 ? -42.256 -13.318 -0.263 1.00 34.65 89 ILE A C 1
ATOM 698 O O . ILE A 1 90 ? -41.266 -13.121 -0.976 1.00 30.41 89 ILE A O 1
ATOM 703 N N . GLU A 1 91 ? -43.149 -14.268 -0.544 1.00 30.62 90 GLU A N 1
ATOM 704 C CA . GLU A 1 91 ? -42.985 -15.097 -1.737 1.00 32.36 90 GLU A CA 1
ATOM 705 C C . GLU A 1 91 ? -42.937 -14.235 -2.996 1.00 35.97 90 GLU A C 1
ATOM 706 O O . GLU A 1 91 ? -42.068 -14.419 -3.859 1.00 30.98 90 GLU A O 1
ATOM 712 N N . ALA A 1 92 ? -43.859 -13.275 -3.111 1.00 26.18 91 ALA A N 1
ATOM 713 C CA . ALA A 1 92 ? -43.891 -12.425 -4.296 1.00 28.01 91 ALA A CA 1
ATOM 714 C C . ALA A 1 92 ? -42.657 -11.535 -4.376 1.00 26.26 91 ALA A C 1
ATOM 715 O O . ALA A 1 92 ? -42.130 -11.302 -5.471 1.00 26.16 91 ALA A O 1
ATOM 717 N N . MET A 1 93 ? -42.198 -10.992 -3.242 1.00 28.10 92 MET A N 1
ATOM 718 C CA . MET A 1 93 ? -40.976 -10.188 -3.286 1.00 27.17 92 MET A CA 1
ATOM 719 C C . MET A 1 93 ? -39.781 -11.028 -3.703 1.00 33.43 92 MET A C 1
ATOM 720 O O . MET A 1 93 ? -38.929 -10.569 -4.477 1.00 28.48 92 MET A O 1
ATOM 725 N N . GLY A 1 94 ? -39.704 -12.262 -3.213 1.00 28.56 93 GLY A N 1
ATOM 726 C CA . GLY A 1 94 ? -38.646 -13.149 -3.661 1.00 26.97 93 GLY A CA 1
ATOM 727 C C . GLY A 1 94 ? -38.702 -13.398 -5.156 1.00 29.71 93 GLY A C 1
ATOM 728 O O . GLY A 1 94 ? -37.670 -13.413 -5.826 1.00 31.18 93 GLY A O 1
ATOM 729 N N . GLU A 1 95 ? -39.904 -13.606 -5.701 1.00 30.07 94 GLU A N 1
ATOM 730 C CA . GLU A 1 95 ? -40.016 -13.851 -7.143 1.00 27.95 94 GLU A CA 1
ATOM 731 C C . GLU A 1 95 ? -39.590 -12.625 -7.938 1.00 31.95 94 GLU A C 1
ATOM 732 O O . GLU A 1 95 ? -38.983 -12.747 -9.008 1.00 28.44 94 GLU A O 1
ATOM 738 N N . ALA A 1 96 ? -39.920 -11.432 -7.440 1.00 24.43 95 ALA A N 1
ATOM 739 C CA . ALA A 1 96 ? -39.544 -10.216 -8.148 1.00 30.19 95 ALA A CA 1
ATOM 740 C C . ALA A 1 96 ? -38.033 -10.046 -8.160 1.00 31.57 95 ALA A C 1
ATOM 741 O O . ALA A 1 96 ? -37.460 -9.615 -9.170 1.00 25.95 95 ALA A O 1
ATOM 743 N N . LEU A 1 97 ? -37.365 -10.399 -7.054 1.00 25.49 96 LEU A N 1
ATOM 744 C CA . LEU A 1 97 ? -35.908 -10.307 -7.013 1.00 27.66 96 LEU A CA 1
ATOM 745 C C . LEU A 1 97 ? -35.276 -11.388 -7.876 1.00 28.92 96 LEU A C 1
ATOM 746 O O . LEU A 1 97 ? -34.225 -11.170 -8.494 1.00 29.34 96 LEU A O 1
ATOM 751 N N . ARG A 1 98 ? -35.902 -12.561 -7.943 1.00 29.42 97 ARG A N 1
ATOM 752 C CA . ARG A 1 98 ? -35.326 -13.624 -8.755 1.00 31.85 97 ARG A CA 1
ATOM 753 C C . ARG A 1 98 ? -35.375 -13.273 -10.240 1.00 33.22 97 ARG A C 1
ATOM 754 O O . ARG A 1 98 ? -34.461 -13.623 -10.993 1.00 31.76 97 ARG A O 1
ATOM 762 N N . THR A 1 99 ? -36.432 -12.588 -10.686 1.00 27.71 98 THR A N 1
ATOM 763 C CA . THR A 1 99 ? -36.465 -12.107 -12.066 1.00 29.46 98 THR A CA 1
ATOM 764 C C . THR A 1 99 ? -35.259 -11.225 -12.375 1.00 32.27 98 THR A C 1
ATOM 765 O O . THR A 1 99 ? -34.680 -11.303 -13.468 1.00 31.76 98 THR A O 1
ATOM 769 N N . GLN A 1 100 ? -34.870 -10.378 -11.424 1.00 27.18 99 GLN A N 1
ATOM 770 C CA . GLN A 1 100 ? -33.725 -9.496 -11.625 1.00 33.03 99 GLN A CA 1
ATOM 771 C C . GLN A 1 100 ? -32.426 -10.285 -11.742 1.00 36.21 99 GLN A C 1
ATOM 772 O O . GLN A 1 100 ? -31.608 -10.019 -12.632 1.00 32.34 99 GLN A O 1
ATOM 778 N N . ILE A 1 101 ? -32.206 -11.247 -10.838 1.00 33.13 100 ILE A N 1
ATOM 779 C CA . ILE A 1 101 ? -31.034 -12.126 -10.948 1.00 33.28 100 ILE A CA 1
ATOM 780 C C . ILE A 1 101 ? -30.994 -12.810 -12.304 1.00 38.33 100 ILE A C 1
ATOM 781 O O . ILE A 1 101 ? -29.945 -12.881 -12.953 1.00 40.94 100 ILE A O 1
ATOM 786 N N . GLU A 1 102 ? -32.134 -13.361 -12.736 1.00 35.07 101 GLU A N 1
ATOM 787 C CA . GLU A 1 102 ? -32.127 -14.153 -13.964 1.00 39.66 101 GLU A CA 1
ATOM 788 C C . GLU A 1 102 ? -31.927 -13.304 -15.216 1.00 41.04 101 GLU A C 1
ATOM 789 O O . GLU A 1 102 ? -31.619 -13.863 -16.277 1.00 38.52 101 GLU A O 1
ATOM 795 N N . ARG A 1 103 ? -32.058 -11.983 -15.114 1.00 37.43 102 ARG A N 1
ATOM 796 C CA . ARG A 1 103 ? -31.839 -11.069 -16.232 1.00 40.10 102 ARG A CA 1
ATOM 797 C C . ARG A 1 103 ? -30.504 -10.338 -16.189 1.00 45.76 102 ARG A C 1
ATOM 798 O O . ARG A 1 103 ? -30.255 -9.494 -17.056 1.00 45.21 102 ARG A O 1
ATOM 806 N N . ALA A 1 104 ? -29.662 -10.587 -15.196 1.00 48.16 103 ALA A N 1
ATOM 807 C CA . ALA A 1 104 ? -28.332 -10.000 -15.244 1.00 57.21 103 ALA A CA 1
ATOM 808 C C . ALA A 1 104 ? -27.553 -10.585 -16.416 1.00 52.64 103 ALA A C 1
ATOM 809 O O . ALA A 1 104 ? -27.770 -11.730 -16.826 1.00 64.28 103 ALA A O 1
ATOM 811 N N . LEU A 1 105 ? -26.656 -9.786 -16.984 1.00 58.43 104 LEU A N 1
ATOM 812 C CA . LEU A 1 105 ? -25.730 -10.362 -17.962 1.00 71.26 104 LEU A CA 1
ATOM 813 C C . LEU A 1 105 ? -24.581 -11.105 -17.285 1.00 75.97 104 LEU A C 1
ATOM 814 O O . LEU A 1 105 ? -24.034 -12.064 -17.849 1.00 68.46 104 LEU A O 1
ATOM 820 N N . MET B 1 2 ? -54.744 -3.846 9.489 1.00 67.68 1 MET B N 1
ATOM 821 C CA . MET B 1 2 ? -55.265 -4.100 8.146 1.00 55.45 1 MET B CA 1
ATOM 822 C C . MET B 1 2 ? -54.772 -5.426 7.601 1.00 41.01 1 MET B C 1
ATOM 823 O O . MET B 1 2 ? -54.987 -5.743 6.427 1.00 45.11 1 MET B O 1
ATOM 828 N N . GLU B 1 3 ? -54.096 -6.193 8.462 1.00 51.53 2 GLU B N 1
ATOM 829 C CA . GLU B 1 3 ? -53.594 -7.496 8.041 1.00 52.69 2 GLU B CA 1
ATOM 830 C C . GLU B 1 3 ? -54.734 -8.415 7.628 1.00 44.89 2 GLU B C 1
ATOM 831 O O . GLU B 1 3 ? -54.630 -9.134 6.629 1.00 43.12 2 GLU B O 1
ATOM 837 N N . GLU B 1 4 ? -55.854 -8.343 8.332 1.00 47.75 3 GLU B N 1
ATOM 838 C CA . GLU B 1 4 ? -56.971 -9.266 8.016 1.00 40.07 3 GLU B CA 1
ATOM 839 C C . GLU B 1 4 ? -57.506 -8.915 6.629 1.00 39.75 3 GLU B C 1
ATOM 840 O O . GLU B 1 4 ? -57.675 -9.827 5.817 1.00 35.55 3 GLU B O 1
ATOM 846 N N . GLU B 1 5 ? -57.706 -7.629 6.373 1.00 40.62 4 GLU B N 1
ATOM 847 C CA . GLU B 1 5 ? -58.317 -7.235 5.104 1.00 39.76 4 GLU B CA 1
ATOM 848 C C . GLU B 1 5 ? -57.413 -7.560 3.920 1.00 34.49 4 GLU B C 1
ATOM 849 O O . GLU B 1 5 ? -57.885 -8.011 2.861 1.00 29.47 4 GLU B O 1
ATOM 855 N N . ILE B 1 6 ? -56.109 -7.320 4.063 1.00 32.56 5 ILE B N 1
ATOM 856 C CA . ILE B 1 6 ? -55.214 -7.566 2.938 1.00 34.16 5 ILE B CA 1
ATOM 857 C C . ILE B 1 6 ? -55.114 -9.062 2.641 1.00 36.10 5 ILE B C 1
ATOM 858 O O . ILE B 1 6 ? -55.026 -9.468 1.474 1.00 31.48 5 ILE B O 1
ATOM 863 N N . GLU B 1 7 ? -55.143 -9.910 3.677 1.00 30.91 6 GLU B N 1
ATOM 864 C CA . GLU B 1 7 ? -55.074 -11.345 3.417 1.00 33.81 6 GLU B CA 1
ATOM 865 C C . GLU B 1 7 ? -56.371 -11.835 2.796 1.00 35.95 6 GLU B C 1
ATOM 866 O O . GLU B 1 7 ? -56.358 -12.682 1.891 1.00 32.92 6 GLU B O 1
ATOM 872 N N . GLU B 1 8 ? -57.503 -11.309 3.264 1.00 31.53 7 GLU B N 1
ATOM 873 C CA . GLU B 1 8 ? -58.769 -11.659 2.635 1.00 35.61 7 GLU B CA 1
ATOM 874 C C . GLU B 1 8 ? -58.809 -11.211 1.179 1.00 34.97 7 GLU B C 1
ATOM 875 O O . GLU B 1 8 ? -59.307 -11.941 0.315 1.00 29.83 7 GLU B O 1
ATOM 881 N N . ALA B 1 9 ? -58.280 -10.019 0.878 1.00 31.36 8 ALA B N 1
ATOM 882 C CA . ALA B 1 9 ? -58.286 -9.552 -0.510 1.00 33.12 8 ALA B CA 1
ATOM 883 C C . ALA B 1 9 ? -57.499 -10.498 -1.412 1.00 30.04 8 ALA B C 1
ATOM 884 O O . ALA B 1 9 ? -57.949 -10.848 -2.513 1.00 30.79 8 ALA B O 1
ATOM 886 N N . TYR B 1 10 ? -56.307 -10.907 -0.965 1.00 27.15 9 TYR B N 1
ATOM 887 C CA . TYR B 1 10 ? -55.512 -11.872 -1.723 1.00 29.07 9 TYR B CA 1
ATOM 888 C C . TYR B 1 10 ? -56.305 -13.159 -1.948 1.00 29.91 9 TYR B C 1
ATOM 889 O O . TYR B 1 10 ? -56.315 -13.710 -3.056 1.00 30.64 9 TYR B O 1
ATOM 898 N N . ASP B 1 11 ? -56.958 -13.654 -0.895 1.00 33.47 10 ASP B N 1
ATOM 899 C CA . ASP B 1 11 ? -57.761 -14.871 -1.000 1.00 35.45 10 ASP B CA 1
ATOM 900 C C . ASP B 1 11 ? -58.860 -14.717 -2.048 1.00 34.00 10 ASP B C 1
ATOM 901 O O . ASP B 1 11 ? -59.087 -15.621 -2.866 1.00 31.88 10 ASP B O 1
ATOM 906 N N . LEU B 1 12 ? -59.563 -13.580 -2.029 1.00 32.41 11 LEU B N 1
ATOM 907 C CA . LEU B 1 12 ? -60.667 -13.362 -2.966 1.00 32.42 11 LEU B CA 1
ATOM 908 C C . LEU B 1 12 ? -60.172 -13.219 -4.399 1.00 34.69 11 LEU B C 1
ATOM 909 O O . LEU B 1 12 ? -60.844 -13.666 -5.340 1.00 31.24 11 LEU B O 1
ATOM 914 N N . VAL B 1 13 ? -59.010 -12.587 -4.594 1.00 29.46 12 VAL B N 1
ATOM 915 C CA . VAL B 1 13 ? -58.429 -12.531 -5.937 1.00 30.46 12 VAL B CA 1
ATOM 916 C C . VAL B 1 13 ? -58.167 -13.934 -6.462 1.00 37.10 12 VAL B C 1
ATOM 917 O O . VAL B 1 13 ? -58.481 -14.250 -7.618 1.00 31.96 12 VAL B O 1
ATOM 921 N N . GLU B 1 14 ? -57.632 -14.815 -5.614 1.00 32.34 13 GLU B N 1
ATOM 922 C CA . GLU B 1 14 ? -57.395 -16.186 -6.061 1.00 40.27 13 GLU B CA 1
ATOM 923 C C . GLU B 1 14 ? -58.709 -16.922 -6.326 1.00 38.14 13 GLU B C 1
ATOM 924 O O . GLU B 1 14 ? -58.819 -17.673 -7.303 1.00 40.96 13 GLU B O 1
ATOM 930 N N . GLU B 1 15 ? -59.708 -16.730 -5.459 1.00 36.60 14 GLU B N 1
ATOM 931 C CA . GLU B 1 15 ? -60.992 -17.398 -5.660 1.00 37.96 14 GLU B CA 1
ATOM 932 C C . GLU B 1 15 ? -61.709 -16.863 -6.896 1.00 37.16 14 GLU B C 1
ATOM 933 O O . GLU B 1 15 ? -62.373 -17.625 -7.610 1.00 36.34 14 GLU B O 1
ATOM 939 N N . ALA B 1 16 ? -61.601 -15.554 -7.159 1.00 31.36 15 ALA B N 1
ATOM 940 C CA . ALA B 1 16 ? -62.233 -14.989 -8.351 1.00 34.76 15 ALA B CA 1
ATOM 941 C C . ALA B 1 16 ? -61.667 -15.618 -9.616 1.00 37.37 15 ALA B C 1
ATOM 942 O O . ALA B 1 16 ? -62.417 -15.952 -10.541 1.00 43.02 15 ALA B O 1
ATOM 944 N N . GLU B 1 17 ? -60.346 -15.798 -9.675 1.00 41.91 16 GLU B N 1
ATOM 945 C CA . GLU B 1 17 ? -59.747 -16.379 -10.872 1.00 48.22 16 GLU B CA 1
ATOM 946 C C . GLU B 1 17 ? -60.069 -17.865 -10.985 1.00 39.86 16 GLU B C 1
ATOM 947 O O . GLU B 1 17 ? -60.291 -18.373 -12.088 1.00 45.98 16 GLU B O 1
ATOM 953 N N . LYS B 1 18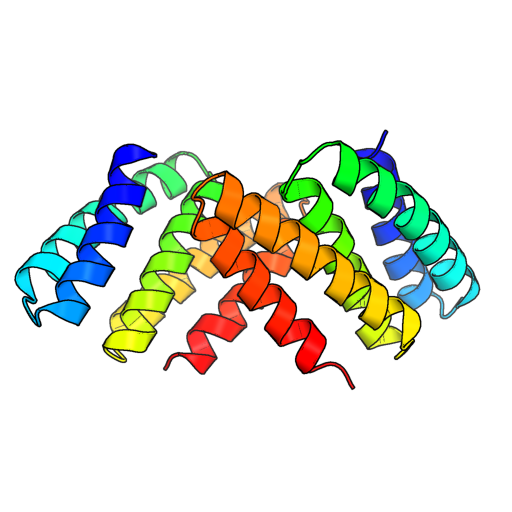 ? -60.150 -18.574 -9.860 1.00 36.95 17 LYS B N 1
ATOM 954 C CA . LYS B 1 18 ? -60.450 -19.997 -9.955 1.00 49.77 17 LYS B CA 1
ATOM 955 C C . LYS B 1 18 ? -61.895 -20.239 -10.388 1.00 42.21 17 LYS B C 1
ATOM 956 O O . LYS B 1 18 ? -62.166 -21.188 -11.130 1.00 44.15 17 LYS B O 1
ATOM 962 N N . THR B 1 19 ? -62.831 -19.386 -9.964 1.00 44.57 18 THR B N 1
ATOM 963 C CA . THR B 1 19 ? -64.251 -19.612 -10.225 1.00 46.68 18 THR B CA 1
ATOM 964 C C . THR B 1 19 ? -64.784 -18.804 -11.394 1.00 46.69 18 THR B C 1
ATOM 965 O O . THR B 1 19 ? -65.809 -19.180 -11.967 1.00 53.44 18 THR B O 1
ATOM 969 N N . GLY B 1 20 ? -64.141 -17.697 -11.741 1.00 42.58 19 GLY B N 1
ATOM 970 C CA . GLY B 1 20 ? -64.717 -16.797 -12.714 1.00 43.07 19 GLY B CA 1
ATOM 971 C C . GLY B 1 20 ? -65.793 -15.899 -12.157 1.00 56.22 19 GLY B C 1
ATOM 972 O O . GLY B 1 20 ? -66.495 -15.237 -12.930 1.00 49.07 19 GLY B O 1
ATOM 973 N N . ASP B 1 21 ? -65.956 -15.859 -10.838 1.00 41.22 20 ASP B N 1
ATOM 974 C CA . ASP B 1 21 ? -66.983 -15.028 -10.221 1.00 44.32 20 ASP B CA 1
ATOM 975 C C . ASP B 1 21 ? -66.411 -13.632 -10.060 1.00 44.99 20 ASP B C 1
ATOM 976 O O . ASP B 1 21 ? -65.686 -13.354 -9.107 1.00 40.23 20 ASP B O 1
ATOM 981 N N . THR B 1 22 ? -66.747 -12.740 -10.997 1.00 46.01 21 THR B N 1
ATOM 982 C CA . THR B 1 22 ? -66.194 -11.394 -10.956 1.00 46.27 21 THR B CA 1
ATOM 983 C C . THR B 1 22 ? -66.710 -10.585 -9.772 1.00 47.31 21 THR B C 1
ATOM 984 O O . THR B 1 22 ? -66.051 -9.616 -9.377 1.00 42.37 21 THR B O 1
ATOM 988 N N . SER B 1 23 ? -67.844 -10.971 -9.167 1.00 40.95 22 SER B N 1
ATOM 989 C CA . SER B 1 23 ? -68.273 -10.263 -7.965 1.00 46.91 22 SER B CA 1
ATOM 990 C C . SER B 1 23 ? -67.259 -10.424 -6.837 1.00 35.81 22 SER B C 1
ATOM 991 O O . SER B 1 23 ? -67.150 -9.546 -5.974 1.00 42.62 22 SER B O 1
ATOM 994 N N . LEU B 1 24 ? -66.476 -11.505 -6.848 1.00 33.51 23 LEU B N 1
ATOM 995 C CA . LEU B 1 24 ? -65.448 -11.675 -5.824 1.00 34.62 23 LEU B CA 1
ATOM 996 C C . LEU B 1 24 ? -64.280 -10.736 -6.061 1.00 39.74 23 LEU B C 1
ATOM 997 O O . LEU B 1 24 ? -63.666 -10.249 -5.103 1.00 31.40 23 LEU B O 1
ATOM 1002 N N . LEU B 1 25 ? -63.941 -10.489 -7.331 1.00 34.00 24 LEU B N 1
ATOM 1003 C CA . LEU B 1 25 ? -62.897 -9.517 -7.637 1.00 36.82 24 LEU B CA 1
ATOM 1004 C C . LEU B 1 25 ? -63.340 -8.111 -7.244 1.00 35.62 24 LEU B C 1
ATOM 1005 O O . LEU B 1 25 ? -62.543 -7.329 -6.709 1.00 33.61 24 LEU B O 1
ATOM 1010 N N . LYS B 1 26 ? -64.614 -7.785 -7.481 1.00 35.79 25 LYS B N 1
ATOM 1011 C CA . LYS B 1 26 ? -65.174 -6.520 -7.009 1.00 38.86 25 LYS B CA 1
ATOM 1012 C C . LYS B 1 26 ? -64.964 -6.354 -5.511 1.00 42.27 25 LYS B C 1
ATOM 1013 O O . LYS B 1 26 ? -64.515 -5.301 -5.047 1.00 42.17 25 LYS B O 1
ATOM 1019 N N . LYS B 1 27 ? -65.290 -7.395 -4.737 1.00 35.30 26 LYS B N 1
ATOM 1020 C CA . LYS B 1 27 ? -65.113 -7.319 -3.291 1.00 40.42 26 LYS B CA 1
ATOM 1021 C C . LYS B 1 27 ? -63.643 -7.173 -2.920 1.00 38.94 26 LYS B C 1
ATOM 1022 O O . LYS B 1 27 ? -63.298 -6.354 -2.060 1.00 37.83 26 LYS B O 1
ATOM 1028 N N . ALA B 1 28 ? -62.764 -7.951 -3.562 1.00 32.94 27 ALA B N 1
ATOM 1029 C CA . ALA B 1 28 ? -61.332 -7.808 -3.324 1.00 36.96 27 ALA B CA 1
ATOM 1030 C C . ALA B 1 28 ? -60.868 -6.374 -3.548 1.00 37.68 27 ALA B C 1
ATOM 1031 O O . ALA B 1 28 ? -60.091 -5.829 -2.752 1.00 32.59 27 ALA B O 1
ATOM 1033 N N . LYS B 1 29 ? -61.337 -5.743 -4.624 1.00 33.38 28 LYS B N 1
ATOM 1034 C CA . LYS B 1 29 ? -60.886 -4.388 -4.931 1.00 42.44 28 LYS B CA 1
ATOM 1035 C C . LYS B 1 29 ? -61.383 -3.393 -3.893 1.00 49.43 28 LYS B C 1
ATOM 1036 O O . LYS B 1 29 ? -60.670 -2.438 -3.558 1.00 39.55 28 LYS B O 1
ATOM 1042 N N . GLU B 1 30 ? -62.598 -3.599 -3.374 1.00 38.44 29 GLU B N 1
ATOM 1043 C CA . GLU B 1 30 ? -63.082 -2.759 -2.283 1.00 46.95 29 GLU B CA 1
ATOM 1044 C C . GLU B 1 30 ? -62.171 -2.867 -1.074 1.00 45.81 29 GLU B C 1
ATOM 1045 O O . GLU B 1 30 ? -61.873 -1.860 -0.417 1.00 41.13 29 GLU B O 1
ATOM 1051 N N . LEU B 1 31 ? -61.744 -4.089 -0.749 1.00 37.31 30 LEU B N 1
ATOM 1052 C CA . LEU B 1 31 ? -60.806 -4.276 0.347 1.00 39.85 30 LEU B CA 1
ATOM 1053 C C . LEU B 1 31 ? -59.479 -3.587 0.032 1.00 40.94 30 LEU B C 1
ATOM 1054 O O . LEU B 1 31 ? -58.912 -2.891 0.884 1.00 36.59 30 LEU B O 1
ATOM 1059 N N . LEU B 1 32 ? -58.996 -3.722 -1.207 1.00 34.32 31 LEU B N 1
ATOM 1060 C CA . LEU B 1 32 ? -57.714 -3.111 -1.562 1.00 33.39 31 LEU B CA 1
ATOM 1061 C C . LEU B 1 32 ? -57.776 -1.586 -1.508 1.00 39.30 31 LEU B C 1
ATOM 1062 O O . LEU B 1 32 ? -56.809 -0.942 -1.080 1.00 36.93 31 LEU B O 1
ATOM 1067 N N . ASP B 1 33 ? -58.889 -0.988 -1.942 1.00 39.12 32 ASP B N 1
ATOM 1068 C CA . ASP B 1 33 ? -59.014 0.467 -1.855 1.00 39.42 32 ASP B CA 1
ATOM 1069 C C . ASP B 1 33 ? -58.910 0.945 -0.420 1.00 46.90 32 ASP B C 1
ATOM 1070 O O . ASP B 1 33 ? -58.278 1.972 -0.144 1.00 44.97 32 ASP B O 1
ATOM 1075 N N . LYS B 1 34 ? -59.555 0.235 0.505 1.00 43.33 33 LYS B N 1
ATOM 1076 C CA . LYS B 1 34 ? -59.546 0.683 1.890 1.00 47.69 33 LYS B CA 1
ATOM 1077 C C . LYS B 1 34 ? -58.150 0.539 2.498 1.00 48.05 33 LYS B C 1
ATOM 1078 O O . LYS B 1 34 ? -57.687 1.437 3.214 1.00 48.09 33 LYS B O 1
ATOM 1084 N N . VAL B 1 35 ? -57.445 -0.551 2.174 1.00 37.79 34 VAL B N 1
ATOM 1085 C CA . VAL B 1 35 ? -56.069 -0.730 2.638 1.00 39.99 34 VAL B CA 1
ATOM 1086 C C . VAL B 1 35 ? -55.151 0.327 2.029 1.00 38.71 34 VAL B C 1
ATOM 1087 O O . VAL B 1 35 ? -54.278 0.885 2.712 1.00 35.57 34 VAL B O 1
ATOM 1091 N N . ALA B 1 36 ? -55.311 0.597 0.730 1.00 33.95 35 ALA B N 1
ATOM 1092 C CA . ALA B 1 36 ? -54.500 1.628 0.085 1.00 36.37 35 ALA B CA 1
ATOM 1093 C C . ALA B 1 36 ? -54.722 2.992 0.733 1.00 37.36 35 ALA B C 1
ATOM 1094 O O . ALA B 1 36 ? -53.763 3.742 0.957 1.00 40.14 35 ALA B O 1
ATOM 1096 N N . GLU B 1 37 ? -55.978 3.322 1.059 1.00 39.71 36 GLU B N 1
ATOM 1097 C CA . GLU B 1 37 ? -56.280 4.614 1.674 1.00 46.60 36 GLU B CA 1
ATOM 1098 C C . GLU B 1 37 ? -55.588 4.755 3.026 1.00 50.19 36 GLU B C 1
ATOM 1099 O O . GLU B 1 37 ? -55.005 5.804 3.328 1.00 45.43 36 GLU B O 1
ATOM 1105 N N . GLU B 1 38 ? -55.623 3.702 3.848 1.00 43.01 37 GLU B N 1
ATOM 1106 C CA . GLU B 1 38 ? -54.903 3.738 5.118 1.00 50.86 37 GLU B CA 1
ATOM 1107 C C . GLU B 1 38 ? -53.390 3.804 4.914 1.00 44.81 37 GLU B C 1
ATOM 1108 O O . GLU B 1 38 ? -52.698 4.543 5.626 1.00 42.29 37 GLU B O 1
ATOM 1114 N N . ALA B 1 39 ? -52.856 3.020 3.969 1.00 34.87 38 ALA B N 1
ATOM 1115 C CA . ALA B 1 39 ? -51.422 3.061 3.691 1.00 36.34 38 ALA B CA 1
ATOM 1116 C C . ALA B 1 39 ? -50.987 4.463 3.279 1.00 43.56 38 ALA B C 1
ATOM 1117 O O . ALA B 1 39 ? -49.974 4.986 3.766 1.00 37.10 38 ALA B O 1
ATOM 1119 N N . THR B 1 40 ? -51.756 5.100 2.396 1.00 41.65 39 THR B N 1
ATOM 1120 C CA . THR B 1 40 ? -51.372 6.429 1.939 1.00 46.08 39 THR B CA 1
ATOM 1121 C C . THR B 1 40 ? -51.544 7.456 3.045 1.00 50.37 39 THR B C 1
ATOM 1122 O O . THR B 1 40 ? -50.717 8.366 3.182 1.00 52.93 39 THR B O 1
ATOM 1126 N N . LYS B 1 41 ? -52.596 7.321 3.865 1.00 42.65 40 LYS B N 1
ATOM 1127 C CA . 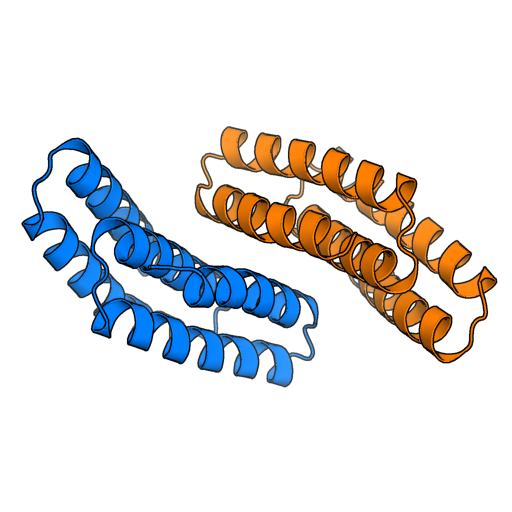LYS B 1 41 ? -52.798 8.311 4.919 1.00 43.54 40 LYS B CA 1
ATOM 1128 C C . LYS B 1 41 ? -51.734 8.193 6.010 1.00 48.80 40 LYS B C 1
ATOM 1129 O O . LYS B 1 41 ? -51.332 9.207 6.591 1.00 47.83 40 LYS B O 1
ATOM 1135 N N . SER B 1 42 ? -51.252 6.981 6.296 1.00 42.42 41 SER B N 1
ATOM 1136 C CA . SER B 1 42 ? -50.223 6.790 7.312 1.00 43.63 41 SER B CA 1
ATOM 1137 C C . SER B 1 42 ? -48.815 6.766 6.729 1.00 41.13 41 SER B C 1
ATOM 1138 O O . SER B 1 42 ? -47.846 6.653 7.491 1.00 42.06 41 SER B O 1
ATOM 1141 N N . GLY B 1 43 ? -48.676 6.879 5.411 1.00 41.15 42 GLY B N 1
ATOM 1142 C CA . GLY B 1 43 ? -47.375 6.793 4.766 1.00 37.94 42 GLY B CA 1
ATOM 1143 C C . GLY B 1 43 ? -46.659 5.486 5.039 1.00 38.53 42 GLY B C 1
ATOM 1144 O O . GLY B 1 43 ? -45.463 5.468 5.339 1.00 36.12 42 GLY B O 1
ATOM 1145 N N . ASN B 1 44 ? -47.385 4.383 4.932 1.00 33.29 43 ASN B N 1
ATOM 1146 C CA . ASN B 1 44 ? -46.850 3.081 5.290 1.00 28.54 43 ASN B CA 1
ATOM 1147 C C . ASN B 1 44 ? -46.398 2.373 4.016 1.00 32.91 43 ASN B C 1
ATOM 1148 O O . ASN B 1 44 ? -47.247 1.902 3.242 1.00 29.59 43 ASN B O 1
ATOM 1153 N N . PRO B 1 45 ? -45.090 2.276 3.757 1.00 29.28 44 PRO B N 1
ATOM 1154 C CA . PRO B 1 45 ? -44.632 1.691 2.485 1.00 30.00 44 PRO B CA 1
ATOM 1155 C C . PRO B 1 45 ? -44.826 0.192 2.415 1.00 28.93 44 PRO B C 1
ATOM 1156 O O . PRO B 1 45 ? -44.952 -0.358 1.309 1.00 30.87 44 PRO B O 1
ATOM 1160 N N . ILE B 1 46 ? -44.852 -0.485 3.565 1.00 32.29 45 ILE B N 1
ATOM 1161 C CA . ILE B 1 46 ? -44.980 -1.936 3.575 1.00 32.00 45 ILE B CA 1
ATOM 1162 C C . ILE B 1 46 ? -46.398 -2.332 3.208 1.00 36.69 45 ILE B C 1
ATOM 1163 O O . ILE B 1 46 ? -46.617 -3.269 2.432 1.00 30.72 45 ILE B O 1
ATOM 1168 N N . LEU B 1 47 ? -47.383 -1.606 3.740 1.00 32.35 46 LEU B N 1
ATOM 1169 C CA . LEU B 1 47 ? -48.761 -1.825 3.337 1.00 35.45 46 LEU B CA 1
ATOM 1170 C C . LEU B 1 47 ? -48.938 -1.563 1.846 1.00 35.49 46 LEU B C 1
ATOM 1171 O O . LEU B 1 47 ? -49.639 -2.312 1.154 1.00 29.16 46 LEU B O 1
ATOM 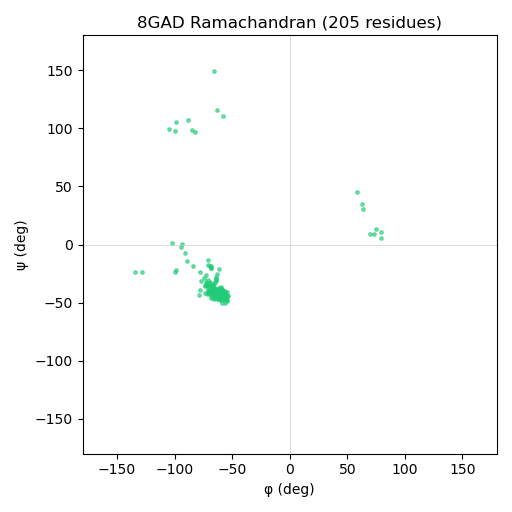1176 N N . LEU B 1 48 ? -48.313 -0.493 1.329 1.00 31.42 47 LEU B N 1
ATOM 1177 C CA . LEU B 1 48 ? -48.406 -0.208 -0.102 1.00 29.54 47 LEU B CA 1
ATOM 1178 C C . LEU B 1 48 ? -47.836 -1.354 -0.930 1.00 27.19 47 LEU B C 1
ATOM 1179 O O . LEU B 1 48 ? -48.414 -1.735 -1.954 1.00 28.98 47 LEU B O 1
ATOM 1184 N N . ILE B 1 49 ? -46.692 -1.901 -0.513 1.00 29.67 48 ILE B N 1
ATOM 1185 C CA . ILE B 1 49 ? -46.089 -3.029 -1.228 1.00 23.70 48 ILE B CA 1
ATOM 1186 C C . ILE B 1 49 ? -47.066 -4.197 -1.298 1.00 27.82 48 ILE B C 1
ATOM 1187 O O . ILE B 1 49 ? -47.225 -4.829 -2.348 1.00 27.54 48 ILE B O 1
ATOM 1192 N N . ARG B 1 50 ? -47.752 -4.488 -0.190 1.00 26.66 49 ARG B N 1
ATOM 1193 C CA . ARG B 1 50 ? -48.714 -5.588 -0.182 1.00 27.81 49 ARG B CA 1
ATOM 1194 C C . ARG B 1 50 ? -49.862 -5.334 -1.156 1.00 30.37 49 ARG B C 1
ATOM 1195 O O . ARG B 1 50 ? -50.264 -6.241 -1.883 1.00 26.37 49 ARG B O 1
ATOM 1203 N N . VAL B 1 51 ? -50.407 -4.111 -1.182 1.00 28.35 50 VAL B N 1
ATOM 1204 C CA . VAL B 1 51 ? -51.470 -3.788 -2.137 1.00 29.57 50 VAL B CA 1
ATOM 1205 C C . VAL B 1 51 ? -50.969 -3.974 -3.565 1.00 32.63 50 VAL B C 1
ATOM 1206 O O . VAL B 1 51 ? -51.638 -4.591 -4.406 1.00 28.22 50 VAL B O 1
ATOM 1210 N N . ILE B 1 52 ? -49.767 -3.457 -3.854 1.00 27.40 51 ILE B N 1
ATOM 1211 C CA . ILE B 1 52 ? -49.231 -3.518 -5.214 1.00 26.16 51 ILE B CA 1
ATOM 1212 C C . ILE B 1 52 ? -49.078 -4.961 -5.669 1.00 23.79 51 ILE B C 1
ATOM 1213 O O . ILE B 1 52 ? -49.344 -5.300 -6.835 1.00 28.97 51 ILE B O 1
ATOM 1218 N N . ILE B 1 53 ? -48.617 -5.826 -4.765 1.00 24.70 52 ILE B N 1
ATOM 1219 C CA . ILE B 1 53 ? -48.423 -7.236 -5.100 1.00 25.77 52 ILE B CA 1
ATOM 1220 C C . ILE B 1 53 ? -49.738 -7.870 -5.538 1.00 28.36 52 ILE B C 1
ATOM 1221 O O . ILE B 1 53 ? -49.785 -8.635 -6.517 1.00 28.02 52 ILE B O 1
ATOM 1226 N N . ILE B 1 54 ? -50.833 -7.550 -4.837 1.00 25.35 53 ILE B N 1
ATOM 1227 C CA . ILE B 1 54 ? -52.132 -8.112 -5.220 1.00 27.85 53 ILE B CA 1
ATOM 1228 C C . ILE B 1 54 ? -52.626 -7.505 -6.535 1.00 27.86 53 ILE B C 1
ATOM 1229 O O . ILE B 1 54 ? -53.145 -8.221 -7.399 1.00 32.04 53 ILE B O 1
ATOM 1234 N N . LEU B 1 55 ? -52.456 -6.189 -6.725 1.00 28.98 54 LEU B N 1
ATOM 1235 C CA . LEU B 1 55 ? -52.813 -5.577 -8.006 1.00 31.69 54 LEU B CA 1
ATOM 1236 C C . LEU B 1 55 ? -52.086 -6.248 -9.170 1.00 34.26 54 LEU B C 1
ATOM 1237 O O . LEU B 1 55 ? -52.681 -6.480 -10.232 1.00 34.71 54 LEU B O 1
ATOM 1242 N N . ILE B 1 56 ? -50.798 -6.564 -8.998 1.00 32.71 55 ILE B N 1
ATOM 1243 C CA . ILE B 1 56 ? -50.061 -7.263 -10.055 1.00 31.30 55 ILE B CA 1
ATOM 1244 C C . ILE B 1 56 ? -50.712 -8.609 -10.366 1.00 35.81 55 ILE B C 1
ATOM 1245 O O . ILE B 1 56 ? -50.846 -8.993 -11.533 1.00 39.73 55 ILE B O 1
ATOM 1250 N N . LYS B 1 57 ? -51.103 -9.359 -9.330 1.00 32.22 56 LYS B N 1
ATOM 1251 C CA . LYS B 1 57 ? -51.834 -10.607 -9.547 1.00 32.35 56 LYS B CA 1
ATOM 1252 C C . LYS B 1 57 ? -53.085 -10.366 -10.384 1.00 33.28 56 LYS B C 1
ATOM 1253 O O . LYS B 1 57 ? -53.372 -11.119 -11.320 1.00 35.76 56 LYS B O 1
ATOM 1259 N N . ILE B 1 58 ? -53.857 -9.330 -10.039 1.00 32.62 57 ILE B N 1
ATOM 1260 C CA . ILE B 1 58 ? -55.059 -9.009 -10.808 1.00 37.59 57 ILE B CA 1
ATOM 1261 C C . ILE B 1 58 ? -54.705 -8.725 -12.262 1.00 46.37 57 ILE B C 1
ATOM 1262 O O . ILE B 1 58 ? -55.389 -9.191 -13.179 1.00 41.72 57 ILE B O 1
ATOM 1267 N N . VAL B 1 59 ? -53.615 -7.985 -12.498 1.00 36.87 58 VAL B N 1
ATOM 1268 C CA . VAL B 1 59 ? -53.254 -7.630 -13.868 1.00 42.39 58 VAL B CA 1
ATOM 1269 C C . VAL B 1 59 ? -52.854 -8.875 -14.650 1.00 51.49 58 VAL B C 1
ATOM 1270 O O . VAL B 1 59 ? -53.202 -9.015 -15.825 1.00 52.27 58 VAL B O 1
ATOM 1274 N N . ARG B 1 60 ? -52.134 -9.807 -14.013 1.00 46.48 59 ARG B N 1
ATOM 1275 C CA . ARG B 1 60 ? -51.814 -11.070 -14.681 1.00 48.75 59 ARG B CA 1
ATOM 1276 C C . ARG B 1 60 ? -53.074 -11.808 -15.111 1.00 49.62 59 ARG B C 1
ATOM 1277 O O . ARG B 1 60 ? -53.126 -12.378 -16.207 1.00 53.97 59 ARG B O 1
ATOM 1285 N N . ASN B 1 61 ? -54.100 -11.807 -14.262 1.00 47.91 60 ASN B N 1
ATOM 1286 C CA . ASN B 1 61 ? -55.314 -12.572 -14.531 1.00 46.72 60 ASN B CA 1
ATOM 1287 C C . ASN B 1 61 ? -56.253 -11.909 -15.535 1.00 59.38 60 ASN B C 1
ATOM 1288 O O . ASN B 1 61 ? -57.060 -12.610 -16.159 1.00 66.49 60 ASN B O 1
ATOM 1293 N N . SER B 1 62 ? -56.183 -10.590 -15.705 1.00 57.41 61 SER B N 1
ATOM 1294 C CA . SER B 1 62 ? -57.202 -9.888 -16.476 1.00 58.35 61 SER B CA 1
ATOM 1295 C C . SER B 1 62 ? -56.616 -8.994 -17.560 1.00 71.76 61 SER B C 1
ATOM 1296 O O . SER B 1 62 ? -57.295 -8.689 -18.548 1.00 71.20 61 SER B O 1
ATOM 1299 N N . GLY B 1 63 ? -55.364 -8.567 -17.396 1.00 60.70 62 GLY B N 1
ATOM 1300 C CA . GLY B 1 63 ? -54.804 -7.600 -18.316 1.00 58.62 62 GLY B CA 1
ATOM 1301 C C . GLY B 1 63 ? -55.398 -6.214 -18.215 1.00 66.64 62 GLY B C 1
ATOM 1302 O O . GLY B 1 63 ? -55.089 -5.361 -19.053 1.00 72.49 62 GLY B O 1
ATOM 1303 N N . ASP B 1 64 ? -56.226 -5.954 -17.194 1.00 58.45 63 ASP B N 1
ATOM 1304 C CA . ASP B 1 64 ? -56.947 -4.696 -17.025 1.00 58.50 63 ASP B CA 1
ATOM 1305 C C . ASP B 1 64 ? -55.978 -3.524 -16.968 1.00 57.04 63 ASP B C 1
ATOM 1306 O O . ASP B 1 64 ? -55.241 -3.380 -15.984 1.00 51.44 63 ASP B O 1
ATOM 1311 N N . PRO B 1 65 ? -55.957 -2.663 -17.989 1.00 54.93 64 PRO B N 1
ATOM 1312 C CA . PRO B 1 65 ? -55.006 -1.538 -17.973 1.00 59.44 64 PRO B CA 1
ATOM 1313 C C . PRO B 1 65 ? -55.259 -0.556 -16.846 1.00 56.18 64 PRO B C 1
ATOM 1314 O O . PRO B 1 65 ? -54.321 0.119 -16.406 1.00 57.37 64 PRO B O 1
ATOM 1318 N N . SER B 1 66 ? -56.506 -0.435 -16.382 1.00 50.22 65 SER B N 1
ATOM 1319 C CA . SER B 1 66 ? -56.804 0.495 -15.296 1.00 53.56 65 SER B CA 1
ATOM 1320 C C . SER B 1 66 ? -56.266 -0.013 -13.961 1.00 56.27 65 SER B C 1
ATOM 1321 O O . SER B 1 66 ? -55.869 0.788 -13.105 1.00 46.72 65 SER B O 1
ATOM 1324 N N . VAL B 1 67 ? -56.239 -1.331 -13.760 1.00 49.52 66 VAL B N 1
ATOM 1325 C CA . VAL B 1 67 ? -55.602 -1.861 -12.563 1.00 43.71 66 VAL B CA 1
ATOM 1326 C C . VAL B 1 67 ? -54.097 -1.644 -12.634 1.00 47.76 66 VAL B C 1
ATOM 1327 O O . VAL B 1 67 ? -53.465 -1.270 -11.639 1.00 41.49 66 VAL B O 1
ATOM 1331 N N . ALA B 1 68 ? -53.497 -1.883 -13.807 1.00 45.53 67 ALA B N 1
ATOM 1332 C CA . ALA B 1 68 ? -52.086 -1.558 -13.999 1.00 51.07 67 ALA B CA 1
ATOM 1333 C C . ALA B 1 68 ? -51.815 -0.086 -13.709 1.00 46.10 67 ALA B C 1
ATOM 1334 O O . ALA B 1 68 ? -50.815 0.257 -13.064 1.00 43.96 67 ALA B O 1
ATOM 1336 N N . ALA B 1 69 ? -52.698 0.798 -14.180 1.00 45.15 68 ALA B N 1
ATOM 1337 C CA . ALA B 1 69 ? -52.517 2.225 -13.943 1.00 50.84 68 ALA B CA 1
ATOM 1338 C C . ALA B 1 69 ? -52.536 2.532 -12.453 1.00 51.26 68 ALA B C 1
ATOM 1339 O O . ALA B 1 69 ? -51.687 3.281 -11.951 1.00 44.21 68 ALA B O 1
ATOM 1341 N N . LEU B 1 70 ? -53.476 1.930 -11.716 1.00 45.38 69 LEU B N 1
ATOM 1342 C CA . LEU B 1 70 ? -53.508 2.139 -10.270 1.00 42.21 69 LEU B CA 1
ATOM 1343 C C . LEU B 1 70 ? -52.244 1.609 -9.600 1.00 43.35 69 LEU B C 1
ATOM 1344 O O . LEU B 1 70 ? -51.687 2.262 -8.708 1.00 39.47 69 LEU B O 1
ATOM 1349 N N . ALA B 1 71 ? -51.767 0.430 -10.014 1.00 35.13 70 ALA B N 1
ATOM 1350 C CA . ALA B 1 71 ? -50.534 -0.092 -9.438 1.00 32.53 70 ALA B CA 1
ATOM 1351 C C . ALA B 1 71 ? -49.360 0.858 -9.669 1.00 33.04 70 ALA B C 1
ATOM 1352 O O . ALA B 1 71 ? -48.532 1.063 -8.769 1.00 38.79 70 ALA B O 1
ATOM 1354 N N . ARG B 1 72 ? -49.268 1.435 -10.864 1.00 41.65 71 ARG B N 1
ATOM 1355 C CA . ARG B 1 72 ? -48.209 2.401 -11.145 1.00 42.05 71 ARG B CA 1
ATOM 1356 C C . ARG B 1 72 ? -48.346 3.631 -10.259 1.00 47.04 71 ARG B C 1
ATOM 1357 O O . ARG B 1 72 ? -47.345 4.177 -9.783 1.00 41.62 71 ARG B O 1
ATOM 1365 N N . GLU B 1 73 ? -49.584 4.099 -10.061 1.00 43.19 72 GLU B N 1
ATOM 1366 C CA . GLU B 1 73 ? -49.844 5.223 -9.167 1.00 42.83 72 GLU B CA 1
ATOM 1367 C C . GLU B 1 73 ? -49.331 4.945 -7.763 1.00 42.68 72 GLU B C 1
ATOM 1368 O O . GLU B 1 73 ? -48.680 5.795 -7.141 1.00 40.27 72 GLU B O 1
ATOM 1374 N N . LEU B 1 74 ? -49.632 3.758 -7.237 1.00 36.21 73 LEU B N 1
ATOM 1375 C CA . LEU B 1 74 ? -49.214 3.437 -5.882 1.00 36.42 73 LEU B CA 1
ATOM 1376 C C . LEU B 1 74 ? -47.710 3.235 -5.806 1.00 32.15 73 LEU B C 1
ATOM 1377 O O . LEU B 1 74 ? -47.097 3.512 -4.761 1.00 32.10 73 LEU B O 1
ATOM 1382 N N . LEU B 1 75 ? -47.100 2.755 -6.894 1.00 31.42 74 LEU B N 1
ATOM 1383 C CA . LEU B 1 75 ? -45.647 2.628 -6.928 1.00 36.53 74 LEU B CA 1
ATOM 1384 C C . LEU B 1 75 ? -44.966 3.986 -6.848 1.00 33.62 74 LEU B C 1
ATOM 1385 O O . LEU B 1 75 ? -43.949 4.124 -6.170 1.00 32.29 74 LEU B O 1
ATOM 1390 N N . GLU B 1 76 ? -45.476 4.991 -7.567 1.00 33.13 75 GLU B N 1
ATOM 1391 C CA . GLU B 1 76 ? -44.903 6.327 -7.414 1.00 38.96 75 GLU B CA 1
ATOM 1392 C C . GLU B 1 76 ? -45.004 6.795 -5.965 1.00 41.18 75 GLU B C 1
ATOM 1393 O O . GLU B 1 76 ? -44.050 7.362 -5.419 1.00 38.17 75 GLU B O 1
ATOM 1399 N N . LYS B 1 77 ? -46.155 6.561 -5.325 1.00 36.94 76 LYS B N 1
ATOM 1400 C CA . LYS B 1 77 ? -46.326 6.941 -3.925 1.00 36.60 76 LYS B CA 1
ATOM 1401 C C . LYS B 1 77 ? -45.328 6.211 -3.035 1.00 38.08 76 LYS B C 1
ATOM 1402 O O . LYS B 1 77 ? -44.786 6.791 -2.086 1.00 36.41 76 LYS B O 1
ATOM 1408 N N . LEU B 1 78 ? -45.099 4.925 -3.311 1.00 34.80 77 LEU B N 1
ATOM 1409 C CA . LEU B 1 78 ? -44.120 4.146 -2.556 1.00 36.02 77 LEU B CA 1
ATOM 1410 C C . LEU B 1 78 ? -42.714 4.709 -2.730 1.00 31.81 77 LEU B C 1
ATOM 1411 O O . LEU B 1 78 ? -41.953 4.821 -1.764 1.00 33.87 77 LEU B O 1
ATOM 1416 N N . GLU B 1 79 ? -42.331 5.013 -3.970 1.00 30.21 78 GLU B N 1
ATOM 1417 C CA . GLU B 1 79 ? -40.989 5.545 -4.187 1.00 33.55 78 GLU B CA 1
ATOM 1418 C C . GLU B 1 79 ? -40.821 6.903 -3.520 1.00 36.93 78 GLU B C 1
ATOM 1419 O O . GLU B 1 79 ? -39.721 7.230 -3.067 1.00 34.91 78 GLU B O 1
ATOM 1425 N N . GLU B 1 80 ? -41.895 7.698 -3.439 1.00 37.77 79 GLU B N 1
ATOM 1426 C CA . GLU B 1 80 ? -41.824 8.980 -2.739 1.00 40.73 79 GLU B CA 1
ATOM 1427 C C . GLU B 1 80 ? -41.544 8.779 -1.257 1.00 45.01 79 GLU B C 1
ATOM 1428 O O . GLU B 1 80 ? -40.721 9.493 -0.668 1.00 39.30 79 GLU B O 1
ATOM 1434 N N . ILE B 1 81 ? -42.220 7.806 -0.639 1.00 38.93 80 ILE B N 1
ATOM 1435 C CA . ILE B 1 81 ? -41.992 7.509 0.772 1.00 38.02 80 ILE B CA 1
ATOM 1436 C C . ILE B 1 81 ? -40.573 7.015 0.992 1.00 35.82 80 ILE B C 1
ATOM 1437 O O . ILE B 1 81 ? -39.885 7.457 1.923 1.00 36.34 80 ILE B O 1
ATOM 1442 N N . ALA B 1 82 ? -40.112 6.095 0.138 1.00 34.57 81 ALA B N 1
ATOM 1443 C CA . ALA B 1 82 ? -38.772 5.535 0.278 1.00 3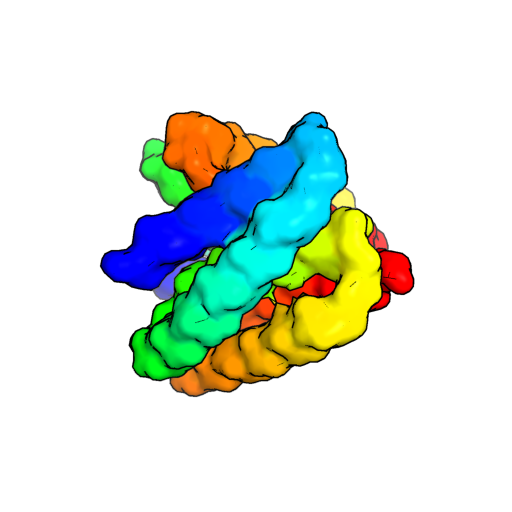4.01 81 ALA B CA 1
ATOM 1444 C C . ALA B 1 82 ? -37.696 6.611 0.159 1.00 39.89 81 ALA B C 1
ATOM 1445 O O . ALA B 1 82 ? -36.711 6.596 0.908 1.00 38.92 81 ALA B O 1
ATOM 1447 N N . GLU B 1 83 ? -37.846 7.534 -0.800 1.00 37.75 82 GLU B N 1
ATOM 1448 C CA . GLU B 1 83 ? -36.860 8.607 -0.931 1.00 39.86 82 GLU B CA 1
ATOM 1449 C C . GLU B 1 83 ? -36.933 9.554 0.253 1.00 41.16 82 GLU B C 1
ATOM 1450 O O . GLU B 1 83 ? -35.902 10.024 0.747 1.00 42.39 82 GLU B O 1
ATOM 1456 N N . LYS B 1 84 ? -38.145 9.841 0.721 1.00 40.88 83 LYS B N 1
ATOM 1457 C CA . LYS B 1 84 ? -38.303 10.710 1.878 1.00 46.54 83 LYS B CA 1
ATOM 1458 C C . LYS B 1 84 ? -37.595 10.128 3.092 1.00 46.34 83 LYS B C 1
ATOM 1459 O O . LYS B 1 84 ? -36.951 10.855 3.855 1.00 51.97 83 LYS B O 1
ATOM 1465 N N . GLU B 1 85 ? -37.669 8.814 3.266 1.00 42.84 84 GLU B N 1
ATOM 1466 C CA . GLU B 1 85 ? -37.098 8.157 4.432 1.00 39.99 84 GLU B CA 1
ATOM 1467 C C . GLU B 1 85 ? -35.687 7.648 4.197 1.00 43.56 84 GLU B C 1
ATOM 1468 O O . GLU B 1 85 ? -35.101 7.053 5.107 1.00 43.88 84 GLU B O 1
ATOM 1474 N N . GLY B 1 86 ? -35.135 7.859 3.002 1.00 45.78 85 GLY B N 1
ATOM 1475 C CA . GLY B 1 86 ? -33.791 7.408 2.686 1.00 43.53 85 GLY B CA 1
ATOM 1476 C C . GLY B 1 86 ? -33.603 5.907 2.707 1.00 40.04 85 GLY B C 1
ATOM 1477 O O . GLY B 1 86 ? -32.513 5.436 3.042 1.00 35.79 85 GLY B O 1
ATOM 1478 N N . ASN B 1 87 ? -34.636 5.131 2.381 1.00 35.28 86 ASN B N 1
ATOM 1479 C CA . ASN B 1 87 ? -34.523 3.670 2.382 1.00 34.27 86 ASN B CA 1
ATOM 1480 C C . ASN B 1 87 ? -34.321 3.227 0.934 1.00 34.99 86 ASN B C 1
ATOM 1481 O O . ASN B 1 87 ? -35.275 3.111 0.156 1.00 30.77 86 ASN B O 1
ATOM 1486 N N . ARG B 1 88 ? -33.063 2.993 0.573 1.00 30.83 87 ARG B N 1
ATOM 1487 C CA . ARG B 1 88 ? -32.733 2.586 -0.783 1.00 31.43 87 ARG B CA 1
ATOM 1488 C C . ARG B 1 88 ? -33.249 1.189 -1.108 1.00 32.36 87 ARG B C 1
ATOM 1489 O O . ARG B 1 88 ? -33.396 0.848 -2.286 1.00 31.03 87 ARG B O 1
ATOM 1497 N N . PHE B 1 89 ? -33.530 0.372 -0.094 1.00 27.19 88 PHE B N 1
ATOM 1498 C CA . PHE B 1 89 ? -33.973 -0.989 -0.365 1.00 29.91 88 PHE B CA 1
ATOM 1499 C C . PHE B 1 89 ? -35.443 -1.040 -0.751 1.00 28.98 88 PHE B C 1
ATOM 1500 O O . PHE B 1 89 ? -35.816 -1.774 -1.674 1.00 32.95 88 PHE B O 1
ATOM 1508 N N . ILE B 1 90 ? -36.294 -0.291 -0.041 1.00 30.28 89 ILE B N 1
ATOM 1509 C CA . ILE B 1 90 ? -37.677 -0.132 -0.486 1.00 30.42 89 ILE B CA 1
ATOM 1510 C C . ILE B 1 90 ? -37.706 0.445 -1.890 1.00 29.67 89 ILE B C 1
ATOM 1511 O O . ILE B 1 90 ? -38.482 0.000 -2.745 1.00 30.74 89 ILE B O 1
ATOM 1516 N N . GLU B 1 91 ? -36.843 1.426 -2.157 1.00 31.66 90 GLU B N 1
ATOM 1517 C CA . GLU B 1 91 ? -36.728 1.963 -3.507 1.00 30.13 90 GLU B CA 1
ATOM 1518 C C . GLU B 1 91 ? -36.439 0.851 -4.514 1.00 35.66 90 GLU B C 1
ATOM 1519 O O . GLU B 1 91 ? -37.083 0.769 -5.566 1.00 30.56 90 GLU B O 1
ATOM 1525 N N . ALA B 1 92 ? -35.466 -0.016 -4.214 1.00 28.61 91 ALA B N 1
ATOM 1526 C CA . ALA B 1 92 ? -35.138 -1.094 -5.150 1.00 29.34 91 ALA B CA 1
ATOM 1527 C C . ALA B 1 92 ? -36.292 -2.087 -5.307 1.00 33.51 91 ALA B C 1
ATOM 1528 O O . ALA B 1 92 ? -36.553 -2.574 -6.421 1.00 28.67 91 ALA B O 1
ATOM 1530 N N . MET B 1 93 ? -36.948 -2.456 -4.205 1.00 31.48 92 MET B N 1
ATOM 1531 C CA . MET B 1 93 ? -38.155 -3.280 -4.312 1.00 30.72 92 MET B CA 1
ATOM 1532 C C . MET B 1 93 ? -39.188 -2.650 -5.220 1.00 33.69 92 MET B C 1
ATOM 1533 O O . MET B 1 93 ? -39.836 -3.339 -6.017 1.00 28.80 92 MET B O 1
ATOM 1538 N N . GLY B 1 94 ? -39.408 -1.349 -5.061 1.00 27.77 93 GLY B N 1
ATOM 1539 C CA . GLY B 1 94 ? -40.324 -0.659 -5.945 1.00 28.71 93 GLY B CA 1
ATOM 1540 C C . GLY B 1 94 ? -39.964 -0.853 -7.400 1.00 32.92 93 GLY B C 1
ATOM 1541 O O . GLY B 1 94 ? -40.832 -1.124 -8.231 1.00 32.05 93 GLY B O 1
ATOM 1542 N N . GLU B 1 95 ? -38.674 -0.734 -7.728 1.00 30.88 94 GLU B N 1
ATOM 1543 C CA . GLU B 1 95 ? -38.266 -0.925 -9.115 1.00 30.52 94 GLU B CA 1
ATOM 1544 C C . GLU B 1 95 ? -38.434 -2.379 -9.551 1.00 35.66 94 GLU B C 1
ATOM 1545 O O . GLU B 1 95 ? -38.762 -2.648 -10.717 1.00 32.55 94 GLU B O 1
ATOM 1551 N N . ALA B 1 96 ? -38.194 -3.334 -8.638 1.00 31.09 95 ALA B N 1
ATOM 1552 C CA . ALA B 1 96 ? -38.392 -4.738 -8.991 1.00 36.10 95 ALA B CA 1
ATOM 1553 C C . ALA B 1 96 ? -39.864 -5.034 -9.242 1.00 32.73 95 ALA B C 1
ATOM 1554 O O . ALA B 1 96 ? -40.197 -5.844 -10.112 1.00 31.42 95 ALA B O 1
ATOM 1556 N N . LEU B 1 97 ? -40.758 -4.400 -8.472 1.00 29.80 96 LEU B N 1
ATOM 1557 C CA . LEU B 1 97 ? -42.194 -4.583 -8.706 1.00 31.04 96 LEU B CA 1
ATOM 1558 C C . LEU B 1 97 ? -42.656 -3.860 -9.958 1.00 31.32 96 LEU B C 1
ATOM 1559 O O . LEU B 1 97 ? -43.565 -4.340 -10.648 1.00 29.71 96 LEU B O 1
ATOM 1564 N N . ARG B 1 98 ? -42.075 -2.693 -10.259 1.00 31.87 97 ARG B N 1
ATOM 1565 C CA . ARG B 1 98 ? -42.410 -2.016 -11.511 1.00 36.90 97 ARG B CA 1
ATOM 1566 C C . ARG B 1 98 ? -42.221 -2.958 -12.693 1.00 36.83 97 ARG B C 1
ATOM 1567 O O . ARG B 1 98 ? -43.080 -3.042 -13.582 1.00 41.45 97 ARG B O 1
ATOM 1575 N N . THR B 1 99 ? -41.109 -3.700 -12.697 1.00 37.64 98 THR B N 1
ATOM 1576 C CA . THR B 1 99 ? -40.877 -4.706 -13.733 1.00 45.59 98 THR B CA 1
ATOM 1577 C C . THR B 1 99 ? -42.003 -5.733 -13.769 1.00 45.64 98 THR B C 1
ATOM 1578 O O . THR B 1 99 ? -42.431 -6.157 -14.849 1.00 44.98 98 THR B O 1
ATOM 1582 N N . GLN B 1 100 ? -42.497 -6.147 -12.596 1.00 36.51 99 GLN B N 1
ATOM 1583 C CA . GLN B 1 100 ? -43.508 -7.200 -12.574 1.00 40.51 99 GLN B CA 1
ATOM 1584 C C . GLN B 1 100 ? -44.817 -6.709 -13.184 1.00 41.40 99 GLN B C 1
ATOM 1585 O O . GLN B 1 100 ? -45.512 -7.472 -13.862 1.00 39.77 99 GLN B O 1
ATOM 1591 N N . ILE B 1 101 ? -45.174 -5.439 -12.949 1.00 40.50 100 ILE B N 1
ATOM 1592 C CA . ILE B 1 101 ? -46.384 -4.880 -13.560 1.00 38.89 100 ILE B CA 1
ATOM 1593 C C . ILE B 1 101 ? -46.294 -4.954 -15.071 1.00 44.41 100 ILE B C 1
ATOM 1594 O O . ILE B 1 101 ? -47.225 -5.408 -15.748 1.00 51.15 100 ILE B O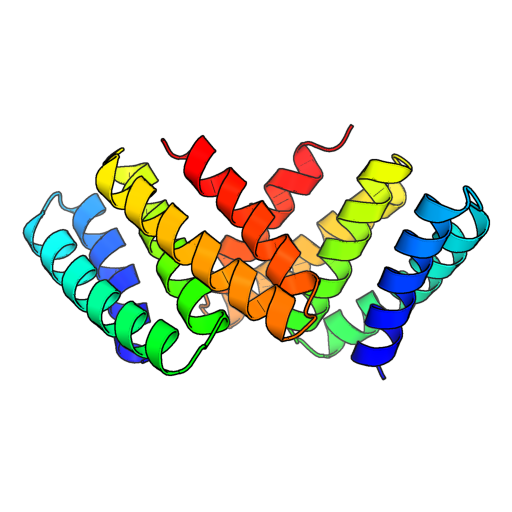 1
ATOM 1599 N N . GLU B 1 102 ? -45.180 -4.475 -15.624 1.00 49.66 101 GLU B N 1
ATOM 1600 C CA . GLU B 1 102 ? -45.069 -4.387 -17.076 1.00 55.41 101 GLU B CA 1
ATOM 1601 C C . GLU B 1 102 ? -45.113 -5.770 -17.707 1.00 57.81 101 GLU B C 1
ATOM 1602 O O . GLU B 1 102 ? -45.792 -5.981 -18.717 1.00 61.87 101 GLU B O 1
ATOM 1608 N N . ARG B 1 103 ? -44.414 -6.730 -17.103 1.00 53.21 102 ARG B N 1
ATOM 1609 C CA . ARG B 1 103 ? -44.397 -8.092 -17.619 1.00 62.08 102 ARG B CA 1
ATOM 1610 C C . ARG B 1 103 ? -45.753 -8.787 -17.463 1.00 58.34 102 ARG B C 1
ATOM 1611 O O . ARG B 1 103 ? -46.029 -9.760 -18.178 1.00 57.18 102 ARG B O 1
ATOM 1619 N N . ALA B 1 104 ? -46.627 -8.283 -16.583 1.00 51.79 103 ALA B N 1
ATOM 1620 C CA . ALA B 1 104 ? -47.945 -8.879 -16.387 1.00 54.12 103 ALA B CA 1
ATOM 1621 C C . ALA B 1 104 ? -48.970 -8.401 -17.408 1.00 62.36 103 ALA B C 1
ATOM 1622 O O . ALA B 1 104 ? -50.013 -9.046 -17.583 1.00 59.59 103 ALA B O 1
ATOM 1624 N N . LEU B 1 105 ? -48.703 -7.290 -18.081 1.00 62.20 104 LEU B N 1
ATOM 1625 C CA . LEU B 1 105 ? -49.640 -6.744 -19.048 1.00 61.80 104 LEU B CA 1
ATOM 1626 C C . LEU B 1 105 ? -49.746 -7.641 -20.274 1.00 79.84 104 LEU B C 1
ATOM 1627 O O . LEU B 1 105 ? -48.958 -8.572 -20.443 1.00 85.80 104 LEU B O 1
#

Radius of gyration: 17.86 Å; Cα contacts (8 Å, |Δi|>4): 233; chains: 2; bounding box: 57×32×33 Å

Solvent-accessible surface area: 10448 Å² total; per-residue (Å²): 94,39,85,118,27,0,69,76,0,24,70,31,0,66,64,5,99,162,74,57,63,100,66,41,22,146,99,0,47,99,22,0,64,110,0,5,104,53,0,45,162,60,30,59,24,71,6,0,10,46,0,0,10,0,0,6,44,3,7,146,70,58,39,55,109,62,2,8,53,25,0,109,80,2,3,104,63,0,42,97,10,3,123,158,98,54,34,54,5,9,71,28,20,7,80,1,0,59,10,24,6,121,157,32,214,70,78,140,44,0,44,77,0,14,71,25,2,74,64,10,103,159,75,55,63,106,68,41,36,143,94,0,64,96,16,2,82,99,0,12,122,57,0,63,159,64,28,53,16,77,19,0,8,51,1,0,10,0,3,4,50,2,0,122,63,64,31,42,98,74,9,0,51,63,0,82,97,8,0,108,88,0,18,94,21,0,117,178,104,57,33,55,7,20,68,27,5,0,79,0,2,74,41,6,0,81,133,14,110

Foldseek 3Di:
DLVVLLVQLLVLLVVCVVPVPCVSVVVSVVSLVVSLVVCLVVLDLVSLLSSLVSLLSSCQVPVDVVSLVSSVVSLVSQVVSCVVVVPVVSVVSSVVSVVSSVPRD/DVVLLVQLLVLLVVCLVPVPCVSPVVSVVSLVVLLVVCLVVVPLVSLLSSLVSLLSNCLRPVPVVSLVVSVVSLVSSCVSCVVVVPVVSNVVSVVSNVSSVVSD